Protein AF-A0A7J3MJE9-F1 (afdb_monomer)

Structure (mmCIF, N/CA/C/O backbone):
data_AF-A0A7J3MJE9-F1
#
_entry.id   AF-A0A7J3MJE9-F1
#
loop_
_atom_site.group_PDB
_atom_site.id
_atom_site.type_symbol
_atom_site.label_atom_id
_atom_site.label_alt_id
_atom_site.label_comp_id
_atom_site.label_asym_id
_atom_site.label_entity_id
_atom_site.label_seq_id
_atom_site.pdbx_PDB_ins_code
_atom_site.Cartn_x
_atom_site.Cartn_y
_atom_site.Cartn_z
_atom_site.occupancy
_atom_site.B_iso_or_equiv
_atom_site.auth_seq_id
_atom_site.auth_comp_id
_atom_site.auth_asym_id
_atom_site.auth_atom_id
_atom_site.pdbx_PDB_model_num
ATOM 1 N N . MET A 1 1 ? 13.247 22.044 -17.127 1.00 32.22 1 MET A N 1
ATOM 2 C CA . MET A 1 1 ? 13.171 21.420 -18.466 1.00 32.22 1 MET A CA 1
ATOM 3 C C . MET A 1 1 ? 12.259 20.207 -18.372 1.00 32.22 1 MET A C 1
ATOM 5 O O . MET A 1 1 ? 12.595 19.279 -17.652 1.00 32.22 1 MET A O 1
ATOM 9 N N . ARG A 1 2 ? 11.076 20.245 -18.999 1.00 35.28 2 ARG A N 1
ATOM 10 C CA . ARG A 1 2 ? 10.160 19.095 -19.082 1.00 35.28 2 ARG A CA 1
ATOM 11 C C . ARG A 1 2 ? 10.574 18.262 -20.294 1.00 35.28 2 ARG A C 1
ATOM 13 O O . ARG A 1 2 ? 10.348 18.690 -21.420 1.00 35.28 2 ARG A O 1
ATOM 20 N N . GLY A 1 3 ? 11.245 17.138 -20.059 1.00 31.36 3 GLY A N 1
ATOM 21 C CA . GLY A 1 3 ? 11.578 16.182 -21.111 1.00 31.36 3 GLY A CA 1
ATOM 22 C C . GLY A 1 3 ? 10.316 15.465 -21.576 1.00 31.36 3 GLY A C 1
ATOM 23 O O . GLY A 1 3 ? 9.707 14.727 -20.813 1.00 31.36 3 GLY A O 1
ATOM 24 N N . SER A 1 4 ? 9.922 15.697 -22.825 1.00 39.75 4 SER A N 1
ATOM 25 C CA . SER A 1 4 ? 8.842 15.012 -23.540 1.00 39.75 4 SER A CA 1
ATOM 26 C C . SER A 1 4 ? 9.303 13.659 -24.107 1.00 39.75 4 SER A C 1
ATOM 28 O O . SER A 1 4 ? 9.098 13.369 -25.286 1.00 39.75 4 SER A O 1
ATOM 30 N N . GLY A 1 5 ? 9.991 12.852 -23.297 1.00 47.28 5 GLY A N 1
ATOM 31 C CA . GLY A 1 5 ? 10.332 11.473 -23.642 1.00 47.28 5 GLY A CA 1
ATOM 32 C C . GLY A 1 5 ? 9.165 10.565 -23.276 1.00 47.28 5 GLY A C 1
ATOM 33 O O . GLY A 1 5 ? 8.618 10.695 -22.185 1.00 47.28 5 GLY A O 1
ATOM 34 N N . LYS A 1 6 ? 8.747 9.668 -24.175 1.00 61.00 6 LYS A N 1
ATOM 35 C CA . LYS A 1 6 ? 7.767 8.628 -23.831 1.00 61.00 6 LYS A CA 1
ATOM 36 C C . LYS A 1 6 ? 8.300 7.879 -22.610 1.00 61.00 6 LYS A C 1
ATOM 38 O O . LYS A 1 6 ? 9.364 7.277 -22.709 1.00 61.00 6 LYS A O 1
ATOM 43 N N . ASN A 1 7 ? 7.568 7.872 -21.497 1.00 84.19 7 ASN A N 1
ATOM 44 C CA . ASN A 1 7 ? 7.955 7.102 -20.312 1.00 84.19 7 ASN A CA 1
ATOM 45 C C . ASN A 1 7 ? 7.741 5.585 -20.505 1.00 84.19 7 ASN A C 1
ATOM 47 O O . ASN A 1 7 ? 7.472 4.862 -19.552 1.00 84.19 7 ASN A O 1
ATOM 51 N N . ILE A 1 8 ? 7.804 5.103 -21.745 1.00 91.69 8 ILE A N 1
ATOM 52 C CA . ILE A 1 8 ? 7.540 3.722 -22.125 1.00 91.69 8 ILE A CA 1
ATOM 53 C C . ILE A 1 8 ? 8.889 3.037 -22.304 1.00 91.69 8 ILE A C 1
ATOM 55 O O . ILE A 1 8 ? 9.716 3.502 -23.087 1.00 91.69 8 ILE A O 1
ATOM 59 N N . LEU A 1 9 ? 9.096 1.937 -21.587 1.00 92.81 9 LEU A N 1
ATOM 60 C CA . LEU A 1 9 ? 10.282 1.096 -21.682 1.00 92.81 9 LEU A CA 1
ATOM 61 C C . LEU A 1 9 ? 9.893 -0.341 -21.993 1.00 92.81 9 LEU A C 1
ATOM 63 O O . LEU A 1 9 ? 8.849 -0.828 -21.560 1.00 92.81 9 LEU A O 1
ATOM 67 N N . THR A 1 10 ? 10.798 -1.044 -22.661 1.00 93.69 10 THR A N 1
ATOM 68 C CA . THR A 1 10 ? 10.723 -2.495 -22.785 1.00 93.69 10 THR A CA 1
ATOM 69 C C . THR A 1 10 ? 11.429 -3.135 -21.595 1.00 93.69 10 THR A C 1
ATOM 71 O O . THR A 1 10 ? 12.617 -2.911 -21.368 1.00 93.69 10 THR A O 1
ATOM 74 N N . ALA A 1 11 ? 10.706 -3.951 -20.835 1.00 95.62 11 ALA A N 1
ATOM 75 C CA . ALA A 1 11 ? 11.254 -4.759 -19.755 1.00 95.62 11 ALA A CA 1
ATOM 76 C C . ALA A 1 11 ? 11.360 -6.226 -20.182 1.00 95.62 11 ALA A C 1
ATOM 78 O O . ALA A 1 11 ? 10.476 -6.749 -20.864 1.00 95.62 11 ALA A O 1
ATOM 79 N N . ILE A 1 12 ? 12.407 -6.915 -19.729 1.00 96.81 12 ILE A N 1
ATOM 80 C CA . ILE A 1 12 ? 12.512 -8.371 -19.879 1.00 96.81 12 ILE A CA 1
ATOM 81 C C . ILE A 1 12 ? 11.804 -9.018 -18.691 1.00 96.81 12 ILE A C 1
ATOM 83 O O . ILE A 1 12 ? 12.093 -8.708 -17.533 1.00 96.81 12 ILE A O 1
ATOM 87 N N . VAL A 1 13 ? 10.877 -9.930 -18.973 1.00 96.94 13 VAL A N 1
ATOM 88 C CA . VAL A 1 13 ? 10.195 -10.716 -17.948 1.00 96.94 13 VAL A CA 1
ATOM 89 C C . VAL A 1 13 ? 11.071 -11.905 -17.563 1.00 96.94 13 VAL A C 1
ATOM 91 O O . VAL A 1 13 ? 11.366 -12.774 -18.379 1.00 96.94 13 VAL A O 1
ATOM 94 N N . GLU A 1 14 ? 11.443 -11.994 -16.295 1.00 96.44 14 GLU A N 1
ATOM 95 C CA . GLU A 1 14 ? 12.194 -13.106 -15.718 1.00 96.44 14 GLU A CA 1
ATOM 96 C C . GLU A 1 14 ? 11.329 -13.933 -14.749 1.00 96.44 14 GLU A C 1
ATOM 98 O O . GLU A 1 14 ? 10.283 -13.492 -14.251 1.00 96.44 14 GLU A O 1
ATOM 103 N N . ARG A 1 15 ? 11.766 -15.169 -14.467 1.00 95.25 15 ARG A N 1
ATOM 104 C CA . ARG A 1 15 ? 11.106 -16.042 -13.485 1.00 95.25 15 ARG A CA 1
ATOM 105 C C . ARG A 1 15 ? 11.236 -15.449 -12.081 1.00 95.25 15 ARG A C 1
ATOM 107 O O . ARG A 1 15 ? 12.318 -15.059 -11.661 1.00 95.25 15 ARG A O 1
ATOM 114 N N . GLY A 1 16 ? 10.127 -15.420 -11.345 1.00 91.44 16 GLY A N 1
ATOM 115 C CA . GLY A 1 16 ? 10.143 -15.134 -9.915 1.00 91.44 16 GLY A CA 1
ATOM 116 C C . GLY A 1 16 ? 10.513 -16.366 -9.086 1.00 91.44 16 GLY A C 1
ATOM 117 O O . GLY A 1 16 ? 10.583 -17.485 -9.589 1.00 91.44 16 GLY A O 1
ATOM 118 N N . HIS A 1 17 ? 10.690 -16.154 -7.783 1.00 90.06 17 HIS A N 1
ATOM 119 C CA . HIS A 1 17 ? 10.972 -17.220 -6.815 1.00 90.06 17 HIS A CA 1
ATOM 120 C C . HIS A 1 17 ? 9.779 -18.172 -6.576 1.00 90.06 17 HIS A C 1
ATOM 122 O O . HIS A 1 17 ? 9.964 -19.257 -6.032 1.00 90.06 17 HIS A O 1
ATOM 128 N N . LYS A 1 18 ? 8.561 -17.777 -6.979 1.00 90.75 18 LYS A N 1
ATOM 129 C CA . LYS A 1 18 ? 7.348 -18.612 -6.967 1.00 90.75 18 LYS A CA 1
ATOM 130 C C . LYS A 1 18 ? 6.537 -18.431 -8.259 1.00 90.75 18 LYS A C 1
ATOM 132 O O . LYS A 1 18 ? 6.689 -17.388 -8.903 1.00 90.75 18 LYS A O 1
ATOM 137 N N . PRO A 1 19 ? 5.662 -19.391 -8.625 1.00 88.75 19 PRO A N 1
ATOM 138 C CA . PRO A 1 19 ? 4.876 -19.343 -9.862 1.00 88.75 19 PRO A CA 1
ATOM 139 C C . PRO A 1 19 ? 3.996 -18.099 -10.011 1.00 88.75 19 PRO A C 1
ATOM 141 O O . PRO A 1 19 ? 3.811 -17.612 -11.126 1.00 88.75 19 PRO A O 1
ATOM 144 N N . GLU A 1 20 ? 3.488 -17.552 -8.908 1.00 91.62 20 GLU A N 1
ATOM 145 C CA . GLU A 1 20 ? 2.644 -16.358 -8.888 1.00 91.62 20 GLU A CA 1
ATOM 146 C C . GLU A 1 20 ? 3.414 -15.047 -9.126 1.00 91.62 20 GLU A C 1
ATOM 148 O O . GLU A 1 20 ? 2.788 -14.017 -9.387 1.00 91.62 20 GLU A O 1
ATOM 153 N N . TYR A 1 21 ? 4.752 -15.080 -9.103 1.00 93.69 21 TYR A N 1
ATOM 154 C CA . TYR A 1 21 ? 5.613 -13.906 -9.243 1.00 93.69 21 TYR A CA 1
ATOM 155 C C . TYR A 1 21 ? 6.491 -13.950 -10.499 1.00 93.69 21 TYR A C 1
ATOM 157 O O . TYR A 1 21 ? 6.880 -15.002 -11.014 1.00 93.69 21 TYR A O 1
ATOM 165 N N . ARG A 1 22 ? 6.845 -12.762 -10.982 1.00 95.69 22 ARG A N 1
ATOM 166 C CA . ARG A 1 22 ? 7.830 -12.505 -12.040 1.00 95.69 22 ARG A CA 1
ATOM 167 C C . ARG A 1 22 ? 8.779 -11.414 -11.576 1.00 95.69 22 ARG A C 1
ATOM 169 O O . ARG A 1 22 ? 8.515 -10.739 -10.580 1.00 95.69 22 ARG A O 1
ATOM 176 N N . GLN A 1 23 ? 9.864 -11.228 -12.307 1.00 96.25 23 GLN A N 1
ATOM 177 C CA . GLN A 1 23 ? 10.712 -10.052 -12.169 1.00 96.25 23 GLN A CA 1
ATOM 178 C C . GLN A 1 23 ? 10.715 -9.292 -13.489 1.00 96.25 23 GLN A C 1
ATOM 180 O O . GLN A 1 23 ? 10.916 -9.892 -14.538 1.00 96.25 23 GLN A O 1
ATOM 185 N N . LEU A 1 24 ? 10.473 -7.986 -13.443 1.00 96.62 24 LEU A N 1
ATOM 186 C CA . LEU A 1 24 ? 10.751 -7.114 -14.578 1.00 96.62 24 LEU A CA 1
ATOM 187 C C . LEU A 1 24 ? 12.167 -6.592 -14.443 1.00 96.62 24 LEU A C 1
ATOM 189 O O . LEU A 1 24 ? 12.479 -5.916 -13.459 1.00 96.62 24 LEU A O 1
ATOM 193 N N . TYR A 1 25 ? 13.003 -6.934 -15.414 1.00 96.69 25 TYR A N 1
ATOM 194 C CA . TYR A 1 25 ? 14.340 -6.393 -15.554 1.00 96.69 25 TYR A CA 1
ATOM 195 C C . TYR A 1 25 ? 14.324 -5.189 -16.494 1.00 96.69 25 TYR A C 1
ATOM 197 O O . TYR A 1 25 ? 13.825 -5.274 -17.618 1.00 96.69 25 TYR A O 1
ATOM 205 N N . PHE A 1 26 ? 14.925 -4.096 -16.033 1.00 95.19 26 PHE A N 1
ATOM 206 C CA . PHE A 1 26 ? 15.156 -2.885 -16.811 1.00 95.19 26 PHE A CA 1
ATOM 207 C C . PHE A 1 26 ? 16.654 -2.649 -16.982 1.00 95.19 26 PHE A C 1
ATOM 209 O O . PHE A 1 26 ? 17.438 -2.867 -16.050 1.00 95.19 26 PHE A O 1
ATOM 216 N N . LYS A 1 27 ? 17.064 -2.131 -18.143 1.00 92.94 27 LYS A N 1
ATOM 217 C CA . LYS A 1 27 ? 18.430 -1.625 -18.302 1.00 92.94 27 LYS A CA 1
ATOM 218 C C . LYS A 1 27 ? 18.602 -0.371 -17.448 1.00 92.94 27 LYS A C 1
ATOM 220 O O . LYS A 1 27 ? 17.762 0.527 -17.477 1.00 92.94 27 LYS A O 1
ATOM 225 N N . ALA A 1 28 ? 19.716 -0.293 -16.721 1.00 91.94 28 ALA A N 1
ATOM 226 C CA . ALA A 1 28 ? 19.986 0.795 -15.780 1.00 91.94 28 ALA A CA 1
ATOM 227 C C . ALA A 1 28 ? 19.927 2.186 -16.436 1.00 91.94 28 ALA A C 1
ATOM 229 O O . ALA A 1 28 ? 19.327 3.103 -15.886 1.00 9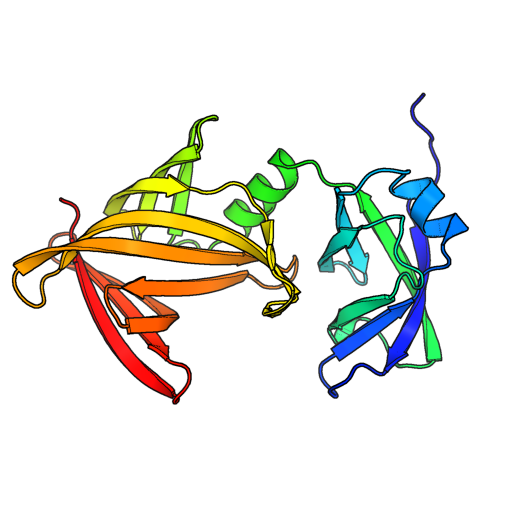1.94 28 ALA A O 1
ATOM 230 N N . SER A 1 29 ? 20.496 2.334 -17.637 1.00 90.62 29 SER A N 1
ATOM 231 C CA . SER A 1 29 ? 20.490 3.601 -18.379 1.00 90.62 29 SER A CA 1
ATOM 232 C C . SER A 1 29 ? 19.080 4.074 -18.738 1.00 90.62 29 SER A C 1
ATOM 234 O O . SER A 1 29 ? 18.791 5.264 -18.653 1.00 90.62 29 SER A O 1
ATOM 236 N N . GLU A 1 30 ? 18.200 3.146 -19.113 1.00 91.94 30 GLU A N 1
ATOM 237 C CA . GLU A 1 30 ? 16.832 3.446 -19.537 1.00 91.94 30 GLU A CA 1
ATOM 238 C C . GLU A 1 30 ? 15.977 3.869 -18.340 1.00 91.94 30 GLU A C 1
ATOM 240 O O . GLU A 1 30 ? 15.420 4.965 -18.340 1.00 91.94 30 GLU A O 1
ATOM 245 N N . ILE A 1 31 ? 15.941 3.067 -17.270 1.00 93.50 31 ILE A N 1
ATOM 246 C CA . ILE A 1 31 ? 15.141 3.399 -16.081 1.00 93.50 31 ILE A CA 1
ATOM 247 C C . ILE A 1 31 ? 15.627 4.682 -15.391 1.00 93.50 31 ILE A C 1
ATOM 249 O O . ILE A 1 31 ? 14.810 5.499 -14.962 1.00 93.50 31 ILE A O 1
ATOM 253 N N . ARG A 1 32 ? 16.946 4.912 -15.346 1.00 92.81 32 ARG A N 1
ATOM 254 C CA . ARG A 1 32 ? 17.545 6.120 -14.764 1.00 92.81 32 ARG A CA 1
ATOM 255 C C . ARG A 1 32 ? 17.205 7.377 -15.561 1.00 92.81 32 ARG A C 1
ATOM 257 O O . ARG A 1 32 ? 16.991 8.421 -14.957 1.00 92.81 32 ARG A O 1
ATOM 264 N N . SER A 1 33 ? 17.085 7.281 -16.888 1.00 91.38 33 SER A N 1
ATOM 265 C CA . SER A 1 33 ? 16.656 8.416 -17.721 1.00 91.38 33 SER A CA 1
ATOM 266 C C . SER A 1 33 ? 15.232 8.901 -17.413 1.00 91.38 33 SER A C 1
ATOM 268 O O . SER A 1 33 ? 14.932 10.069 -17.650 1.00 91.38 33 SER A O 1
ATOM 270 N N . ILE A 1 34 ? 14.383 8.035 -16.841 1.00 93.25 34 ILE A N 1
ATOM 271 C CA . ILE A 1 34 ? 12.998 8.357 -16.467 1.00 93.25 34 ILE A CA 1
ATOM 272 C C . ILE A 1 34 ? 12.888 8.738 -14.985 1.00 93.25 34 ILE A C 1
ATOM 274 O O . ILE A 1 34 ? 12.277 9.749 -14.644 1.00 93.25 34 ILE A O 1
ATOM 278 N N . LEU A 1 35 ? 13.460 7.933 -14.084 1.00 94.75 35 LEU A N 1
ATOM 279 C CA . LEU A 1 35 ? 13.285 8.106 -12.634 1.00 94.75 35 LEU A CA 1
ATOM 280 C C . LEU A 1 35 ? 14.324 9.051 -12.008 1.00 94.75 35 LEU A C 1
ATOM 282 O O . LEU A 1 35 ? 14.088 9.616 -10.935 1.00 94.75 35 LEU A O 1
ATOM 286 N N . GLY A 1 36 ? 15.437 9.284 -12.7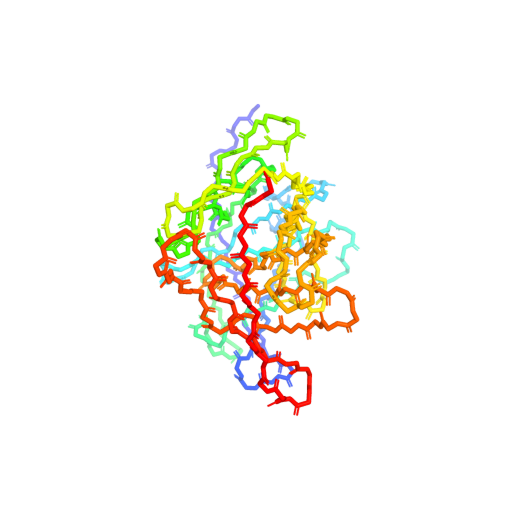05 1.00 93.12 36 GLY A N 1
ATOM 287 C CA . GLY A 1 36 ? 16.533 10.146 -12.285 1.00 93.12 36 GLY A CA 1
ATOM 288 C C . GLY A 1 36 ? 17.502 9.481 -11.304 1.00 93.12 36 GLY A C 1
ATOM 289 O O . GLY A 1 36 ? 17.600 8.256 -11.202 1.00 93.12 36 GLY A O 1
ATOM 290 N N . ASP A 1 37 ? 18.226 10.332 -10.578 1.00 93.06 37 ASP A N 1
ATOM 291 C CA . ASP A 1 37 ? 19.357 9.954 -9.718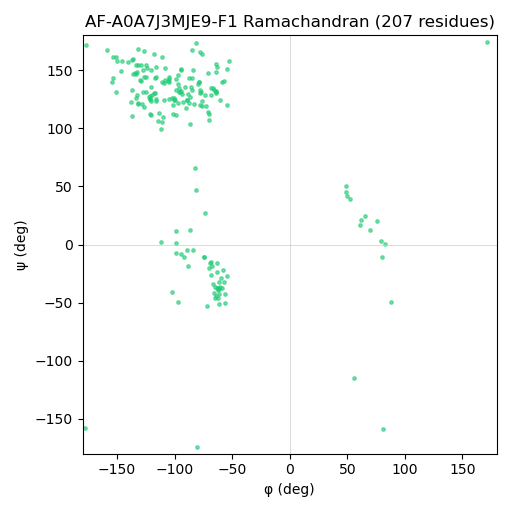 1.00 93.06 37 ASP A CA 1
ATOM 292 C C . ASP A 1 37 ? 19.006 9.831 -8.230 1.00 93.06 37 ASP A C 1
ATOM 294 O O . ASP A 1 37 ? 19.885 9.589 -7.411 1.00 93.06 37 ASP A O 1
ATOM 298 N N . GLY A 1 38 ? 17.742 10.040 -7.860 1.00 94.69 38 GLY A N 1
ATOM 299 C CA . GLY A 1 38 ? 17.283 9.975 -6.472 1.00 94.69 38 GLY A CA 1
ATOM 300 C C . GLY A 1 38 ? 16.438 8.737 -6.201 1.00 94.69 38 GLY A C 1
ATOM 301 O O . GLY A 1 38 ? 15.746 8.247 -7.096 1.00 94.69 38 GLY A O 1
ATOM 302 N N . GLU A 1 39 ? 16.445 8.262 -4.953 1.00 95.75 39 GLU A N 1
ATOM 303 C CA . GLU A 1 39 ? 15.436 7.298 -4.508 1.00 95.75 39 GLU A CA 1
ATOM 304 C C . GLU A 1 39 ? 14.030 7.895 -4.657 1.00 95.75 39 GLU A C 1
ATOM 306 O O . GLU A 1 39 ? 13.804 9.078 -4.392 1.00 95.75 39 GLU A O 1
ATOM 311 N N . CYS A 1 40 ? 13.077 7.077 -5.095 1.00 96.31 40 CYS A N 1
ATOM 312 C CA . CYS A 1 40 ? 11.676 7.479 -5.201 1.00 96.31 40 CYS A CA 1
ATOM 313 C C . CYS A 1 40 ? 10.746 6.266 -5.223 1.00 96.31 40 CYS A C 1
ATOM 315 O O . CYS A 1 40 ? 11.181 5.128 -5.422 1.00 96.31 40 CYS A O 1
ATOM 317 N N . PHE A 1 41 ? 9.452 6.515 -5.053 1.00 97.81 41 PHE A N 1
ATOM 318 C CA . PHE A 1 41 ? 8.425 5.577 -5.482 1.00 97.81 41 PHE A CA 1
ATOM 319 C C . PHE A 1 41 ? 8.112 5.791 -6.963 1.00 97.81 41 PHE A C 1
ATOM 321 O O . PHE A 1 41 ? 8.235 6.898 -7.491 1.00 97.81 41 PHE A O 1
ATOM 328 N N . PHE A 1 42 ? 7.720 4.724 -7.646 1.00 97.44 42 PHE A N 1
ATOM 329 C CA . PHE A 1 42 ? 7.302 4.794 -9.037 1.00 97.44 42 PHE A CA 1
ATOM 330 C C . PHE A 1 42 ? 6.264 3.725 -9.370 1.00 97.44 42 PHE A C 1
ATOM 332 O O . PHE A 1 42 ? 6.164 2.690 -8.704 1.00 97.44 42 PHE A O 1
ATOM 339 N N . GLU A 1 43 ? 5.510 3.995 -10.425 1.00 96.81 43 GLU A N 1
ATOM 340 C CA . GLU A 1 43 ? 4.528 3.107 -11.024 1.00 96.81 43 GLU A CA 1
ATOM 341 C C . GLU A 1 43 ? 5.113 2.402 -12.235 1.00 96.81 43 GLU A C 1
ATOM 343 O O . GLU A 1 43 ? 5.849 2.992 -13.023 1.00 96.81 43 GLU A O 1
ATOM 348 N N . ILE A 1 44 ? 4.730 1.140 -12.385 1.00 97.44 44 ILE A N 1
ATOM 349 C CA . ILE A 1 44 ? 4.879 0.344 -13.592 1.00 97.44 44 ILE A CA 1
ATOM 350 C C . ILE A 1 44 ? 3.464 0.053 -14.083 1.00 97.44 44 ILE A C 1
ATOM 352 O O . ILE A 1 44 ? 2.751 -0.759 -13.487 1.00 97.44 44 ILE A O 1
ATOM 356 N N . MET A 1 45 ? 3.052 0.722 -15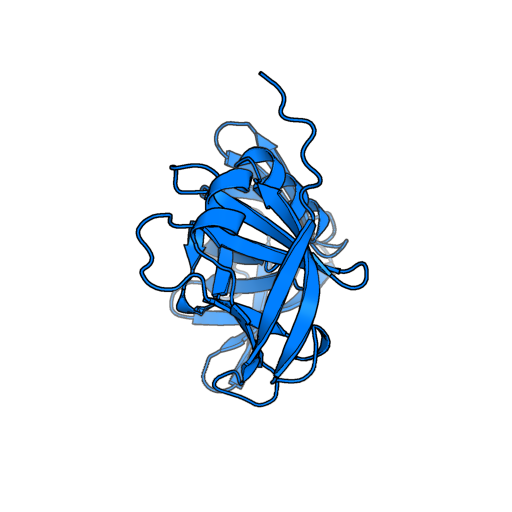.150 1.00 96.56 45 MET A N 1
ATOM 357 C CA . MET A 1 45 ? 1.771 0.509 -15.806 1.00 96.56 45 MET A CA 1
ATOM 358 C C . MET A 1 45 ? 1.940 -0.499 -16.938 1.00 96.56 45 MET A C 1
ATOM 360 O O . MET A 1 45 ? 2.751 -0.328 -17.847 1.00 96.56 45 MET A O 1
ATOM 364 N N . VAL A 1 46 ? 1.170 -1.580 -16.870 1.00 95.00 46 VAL A N 1
ATOM 365 C CA . VAL A 1 46 ? 1.216 -2.673 -17.839 1.00 95.00 46 VAL A CA 1
ATOM 366 C C . VAL A 1 46 ? -0.158 -3.327 -17.933 1.00 95.00 46 VAL A C 1
ATOM 368 O O . VAL A 1 46 ? -0.781 -3.639 -16.919 1.00 95.00 46 VAL A O 1
ATOM 371 N N . LYS A 1 47 ? -0.659 -3.523 -19.160 1.00 90.56 47 LYS A N 1
ATOM 372 C CA . LYS A 1 47 ? -1.996 -4.097 -19.428 1.00 90.56 47 LYS A CA 1
ATOM 373 C C . LYS A 1 47 ? -3.132 -3.386 -18.662 1.00 90.56 47 LYS A C 1
ATOM 375 O O . LYS A 1 47 ? -4.033 -4.038 -18.142 1.00 90.56 47 LYS A O 1
ATOM 380 N N . GLY A 1 48 ? -3.059 -2.055 -18.553 1.00 89.88 48 GLY A N 1
ATOM 381 C CA . GLY A 1 48 ? -4.058 -1.236 -17.850 1.00 89.88 48 GLY A CA 1
ATOM 382 C C . GLY A 1 48 ? -4.077 -1.406 -16.325 1.00 89.88 48 GLY A C 1
ATOM 383 O O . GLY A 1 48 ? -5.023 -0.970 -15.679 1.00 89.88 48 GLY A O 1
ATOM 384 N N . LYS A 1 49 ? -3.063 -2.058 -15.744 1.00 93.94 49 LYS A N 1
ATOM 385 C CA . LYS A 1 49 ? -2.904 -2.233 -14.299 1.00 93.94 49 LYS A CA 1
ATOM 386 C C . LYS A 1 49 ? -1.589 -1.628 -13.838 1.00 93.94 49 LYS A C 1
ATOM 388 O O . LYS A 1 49 ? -0.597 -1.656 -14.565 1.00 93.94 49 LYS A O 1
ATOM 393 N N . THR A 1 50 ? -1.579 -1.162 -12.598 1.00 95.69 50 THR A N 1
ATOM 394 C CA . THR A 1 50 ? -0.430 -0.476 -12.013 1.00 95.69 50 THR A CA 1
ATOM 395 C C . THR A 1 50 ? 0.247 -1.337 -10.959 1.00 95.69 50 THR A C 1
ATOM 397 O O . THR A 1 50 ? -0.405 -1.981 -10.139 1.00 95.69 50 THR A O 1
ATOM 400 N N . VAL A 1 51 ? 1.576 -1.333 -10.950 1.00 97.12 51 VAL A N 1
ATOM 401 C CA . VAL A 1 51 ? 2.393 -1.884 -9.869 1.00 97.12 51 VAL A CA 1
ATOM 402 C C . VAL A 1 51 ? 3.254 -0.772 -9.288 1.00 97.12 51 VAL A C 1
ATOM 404 O O . VAL A 1 51 ? 3.978 -0.118 -10.025 1.00 97.12 51 VAL A O 1
ATOM 407 N N . VAL A 1 52 ? 3.229 -0.591 -7.970 1.00 97.75 52 VAL A N 1
ATOM 408 C CA . VAL A 1 52 ? 4.063 0.407 -7.282 1.00 97.75 52 VAL A CA 1
ATOM 409 C C . VAL A 1 52 ? 5.333 -0.241 -6.732 1.00 97.75 52 VAL A C 1
ATOM 411 O O . VAL A 1 52 ? 5.304 -1.351 -6.179 1.00 97.75 52 VAL A O 1
ATOM 414 N N . LYS A 1 53 ? 6.466 0.452 -6.887 1.00 97.25 53 LYS A N 1
ATOM 415 C CA . LYS A 1 53 ? 7.794 0.019 -6.439 1.00 97.25 53 LYS A CA 1
ATOM 416 C C . LYS A 1 53 ? 8.617 1.165 -5.868 1.00 97.25 53 LYS A C 1
ATOM 418 O O . LYS A 1 53 ? 8.405 2.323 -6.209 1.00 97.25 53 LYS A O 1
ATOM 423 N N . LYS A 1 54 ? 9.597 0.819 -5.027 1.00 97.00 54 LYS A N 1
ATOM 424 C CA . LYS A 1 54 ? 10.686 1.724 -4.649 1.00 97.00 54 LYS A CA 1
ATOM 425 C C . LYS A 1 54 ? 11.841 1.583 -5.639 1.00 97.00 54 LYS A C 1
ATOM 427 O O . LYS A 1 54 ? 12.362 0.486 -5.846 1.00 97.00 54 LYS A O 1
ATOM 432 N N . TYR A 1 55 ? 12.244 2.693 -6.238 1.00 96.75 55 TYR A N 1
ATOM 433 C CA . TYR A 1 55 ? 13.456 2.820 -7.030 1.00 96.75 55 TYR A CA 1
ATOM 434 C C . TYR A 1 55 ? 14.619 3.251 -6.135 1.00 96.75 55 TYR A C 1
ATOM 436 O O . TYR A 1 55 ? 14.483 4.151 -5.306 1.00 96.75 55 TYR A O 1
ATOM 444 N N . ASN A 1 56 ? 15.765 2.602 -6.329 1.00 95.06 56 ASN A N 1
ATOM 445 C CA . ASN A 1 56 ? 17.045 3.027 -5.788 1.00 95.06 56 ASN A CA 1
ATOM 446 C C . ASN A 1 56 ? 18.064 2.979 -6.951 1.00 95.06 56 ASN A C 1
ATOM 448 O O . ASN A 1 56 ? 18.207 1.914 -7.567 1.00 95.06 56 ASN A O 1
ATOM 452 N N . PRO A 1 57 ? 18.723 4.106 -7.275 1.00 92.69 57 PRO A N 1
ATOM 453 C CA . PRO A 1 57 ? 19.653 4.227 -8.403 1.00 92.69 57 PRO A CA 1
ATOM 454 C C . PRO A 1 57 ? 20.967 3.457 -8.207 1.00 92.69 57 PRO A C 1
ATOM 456 O O . PRO A 1 57 ? 21.641 3.144 -9.182 1.00 92.69 57 PRO A O 1
ATOM 459 N N . GLU A 1 58 ? 21.331 3.127 -6.968 1.00 92.19 58 GLU A N 1
ATOM 460 C CA . GLU A 1 58 ? 22.542 2.378 -6.609 1.00 92.19 58 GLU A CA 1
ATOM 461 C C . GLU A 1 58 ? 22.351 0.857 -6.728 1.00 92.19 58 GLU A C 1
ATOM 463 O O . GLU A 1 58 ? 23.296 0.083 -6.550 1.00 92.19 58 GLU A O 1
ATOM 468 N N . ARG A 1 59 ? 21.132 0.386 -7.037 1.00 89.69 59 ARG A N 1
ATOM 469 C CA . ARG A 1 59 ? 20.888 -1.041 -7.271 1.00 89.69 59 ARG A CA 1
ATOM 470 C C . ARG A 1 59 ? 21.723 -1.533 -8.452 1.00 89.69 59 ARG A C 1
ATOM 472 O O . ARG A 1 59 ? 21.556 -1.086 -9.577 1.00 89.69 59 ARG A O 1
ATOM 479 N N . GLN A 1 60 ? 22.523 -2.572 -8.214 1.00 84.50 60 GLN A N 1
ATOM 480 C CA . GLN A 1 60 ? 23.309 -3.232 -9.267 1.00 84.50 60 GLN A CA 1
ATOM 481 C C . GLN A 1 60 ? 22.432 -3.848 -10.368 1.00 84.50 60 GLN A C 1
ATOM 483 O O . GLN A 1 60 ? 22.836 -3.923 -11.527 1.00 84.50 60 GLN A O 1
ATOM 488 N N . ARG A 1 61 ? 21.229 -4.317 -10.007 1.00 90.00 61 ARG A N 1
ATOM 489 C CA . ARG A 1 61 ? 20.246 -4.873 -10.943 1.00 90.00 61 ARG A CA 1
ATOM 490 C C . ARG A 1 61 ? 18.875 -4.259 -10.689 1.00 90.00 61 ARG A C 1
ATOM 492 O O . ARG A 1 61 ? 18.302 -4.416 -9.609 1.00 90.00 61 ARG A O 1
ATOM 499 N N . HIS A 1 62 ? 18.319 -3.617 -11.712 1.00 93.94 62 HIS A N 1
ATOM 500 C CA . HIS A 1 62 ? 16.972 -3.045 -11.689 1.00 93.94 62 HIS A CA 1
ATOM 501 C C . HIS A 1 62 ? 15.925 -4.119 -11.990 1.00 93.94 62 HIS A C 1
ATOM 503 O O . HIS A 1 62 ? 15.264 -4.106 -13.025 1.00 93.94 62 HIS A O 1
ATOM 509 N N . GLN A 1 63 ? 15.826 -5.083 -11.073 1.00 94.75 63 GLN A N 1
ATOM 510 C CA . GLN A 1 63 ? 14.836 -6.152 -11.098 1.00 94.75 63 GLN A CA 1
ATOM 511 C C . GLN A 1 63 ? 13.753 -5.888 -10.060 1.00 94.75 63 GLN A C 1
ATOM 513 O O . GLN A 1 63 ? 14.039 -5.731 -8.869 1.00 94.75 63 GLN A O 1
ATOM 518 N N . TYR A 1 64 ? 12.501 -5.873 -10.509 1.00 95.38 64 TYR A N 1
ATOM 519 C CA . TYR A 1 64 ? 11.355 -5.588 -9.655 1.00 95.38 64 TYR A CA 1
ATOM 520 C C . TYR A 1 64 ? 10.375 -6.747 -9.669 1.00 95.38 64 TYR A C 1
ATOM 522 O O . TYR A 1 64 ? 9.901 -7.165 -10.722 1.00 95.38 64 TYR A O 1
ATOM 530 N N . MET A 1 65 ? 10.055 -7.262 -8.482 1.00 95.06 65 MET A N 1
ATOM 531 C CA . MET A 1 65 ? 9.116 -8.367 -8.343 1.00 95.06 65 MET A CA 1
ATOM 532 C C . MET A 1 65 ? 7.681 -7.903 -8.601 1.00 95.06 65 MET A C 1
ATOM 534 O O . MET A 1 65 ? 7.150 -7.082 -7.847 1.00 95.06 65 MET A O 1
ATOM 538 N N . VAL A 1 66 ? 7.042 -8.479 -9.612 1.00 95.56 66 VAL A N 1
ATOM 539 C CA . VAL A 1 66 ? 5.678 -8.166 -10.055 1.00 95.56 66 VAL A CA 1
ATOM 540 C C . VAL A 1 66 ? 4.814 -9.436 -10.114 1.00 95.56 66 VAL A C 1
ATOM 542 O O . VAL A 1 66 ? 5.350 -10.546 -10.047 1.00 95.56 66 VAL A O 1
ATOM 545 N N . PRO A 1 67 ? 3.482 -9.318 -10.230 1.00 95.12 67 PRO A N 1
ATOM 546 C CA . PRO A 1 67 ? 2.613 -10.475 -10.431 1.00 95.12 67 PRO A CA 1
ATOM 547 C C . PRO A 1 67 ? 2.845 -11.209 -11.758 1.00 95.12 67 PRO A C 1
ATOM 549 O O . PRO A 1 67 ? 3.242 -10.619 -12.760 1.00 95.12 67 PRO A O 1
ATOM 552 N N . SER A 1 68 ? 2.492 -12.493 -11.788 1.00 95.38 68 SER A N 1
ATOM 553 C CA . SER A 1 68 ? 2.573 -13.354 -12.978 1.00 95.38 68 SER A CA 1
ATOM 554 C C . SER A 1 68 ? 1.759 -12.891 -14.183 1.00 95.38 68 SER A C 1
ATOM 556 O O . SER A 1 68 ? 2.186 -13.120 -15.311 1.00 95.38 68 SER A O 1
ATOM 558 N N . TRP A 1 69 ? 0.649 -12.174 -13.982 1.00 94.94 69 TRP A N 1
ATOM 559 C CA . TRP A 1 69 ? -0.185 -11.677 -15.085 1.00 94.94 69 TRP A CA 1
ATOM 560 C C . TRP A 1 69 ? 0.534 -10.670 -16.000 1.00 94.94 69 TRP A C 1
ATOM 562 O O . TRP A 1 69 ? 0.077 -10.417 -17.122 1.00 94.94 69 TRP A O 1
ATOM 572 N N . VAL A 1 70 ? 1.664 -10.106 -15.554 1.00 94.25 70 VAL A N 1
ATOM 573 C CA . VAL A 1 70 ? 2.467 -9.155 -16.331 1.00 94.25 70 VAL A CA 1
ATOM 574 C C . VAL A 1 70 ? 2.986 -9.799 -17.618 1.00 94.25 70 VAL A C 1
ATOM 576 O O . VAL A 1 70 ? 2.837 -9.211 -18.689 1.00 94.25 70 VAL A O 1
ATOM 579 N N . GLY A 1 71 ? 3.467 -11.042 -17.571 1.00 93.56 71 GLY A N 1
ATOM 580 C CA . GLY A 1 71 ? 3.928 -11.752 -18.762 1.00 93.56 71 GLY A CA 1
ATOM 581 C C . GLY A 1 71 ? 4.626 -13.077 -18.470 1.00 93.56 71 GLY A C 1
ATOM 582 O O . GLY A 1 71 ? 4.886 -13.440 -17.319 1.00 93.56 71 GLY A O 1
ATOM 583 N N . GLU A 1 72 ? 4.950 -13.790 -19.546 1.00 94.31 72 GLU A N 1
ATOM 584 C CA . GLU A 1 72 ? 5.693 -15.045 -19.467 1.00 94.31 72 GLU A CA 1
ATOM 585 C C . GLU A 1 72 ? 7.208 -14.810 -19.428 1.00 94.31 72 GLU A C 1
ATOM 587 O O . GLU A 1 72 ? 7.699 -13.913 -20.117 1.00 94.31 72 GLU A O 1
ATOM 592 N N . PRO A 1 73 ? 7.972 -15.610 -18.661 1.00 95.69 73 PRO A N 1
ATOM 593 C CA . PRO A 1 73 ? 9.423 -15.484 -18.607 1.00 95.69 73 PRO A CA 1
ATOM 594 C C . PRO A 1 73 ? 10.085 -15.628 -19.984 1.00 95.69 73 PRO A C 1
ATOM 596 O O . PRO A 1 73 ? 9.704 -16.486 -20.779 1.00 95.69 73 PRO A O 1
ATOM 599 N N . GLY A 1 74 ? 11.112 -14.819 -20.241 1.00 94.38 74 GLY A N 1
ATOM 600 C CA . GLY A 1 74 ? 11.836 -14.758 -21.513 1.00 94.38 74 GLY A CA 1
ATOM 601 C C . GLY A 1 74 ? 11.168 -13.883 -22.576 1.00 94.38 74 GLY A C 1
ATOM 602 O O . GLY A 1 74 ? 11.691 -13.778 -23.681 1.00 94.38 74 GLY A O 1
ATOM 603 N N . ARG A 1 75 ? 10.021 -13.260 -22.272 1.00 95.75 75 ARG A N 1
ATOM 604 C CA . ARG A 1 75 ? 9.366 -12.289 -23.155 1.00 95.75 75 ARG A CA 1
ATOM 605 C C . ARG A 1 75 ? 9.771 -10.866 -22.799 1.00 95.75 75 ARG A C 1
ATOM 607 O O . ARG A 1 75 ? 10.034 -10.550 -21.640 1.00 95.75 75 ARG A O 1
ATOM 614 N N . GLU A 1 76 ? 9.753 -10.015 -23.809 1.00 96.06 76 GLU A N 1
ATOM 615 C CA . GLU A 1 76 ? 9.787 -8.569 -23.647 1.00 96.06 76 GLU A CA 1
ATOM 616 C C . GLU A 1 76 ? 8.362 -8.036 -23.485 1.00 96.06 76 GLU A C 1
ATOM 618 O O . GLU A 1 76 ? 7.418 -8.552 -24.091 1.00 96.06 76 GLU A O 1
ATOM 623 N N . VAL A 1 77 ? 8.197 -7.022 -22.641 1.00 96.12 77 VAL A N 1
ATOM 624 C CA . VAL A 1 77 ? 6.919 -6.348 -22.416 1.00 96.12 77 VAL A CA 1
ATOM 625 C C . VAL A 1 77 ? 7.132 -4.844 -22.365 1.00 96.12 77 VAL A C 1
ATOM 627 O O . 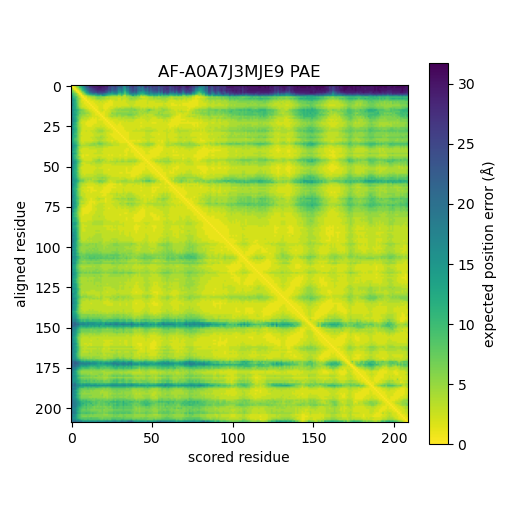VAL A 1 77 ? 8.035 -4.364 -21.683 1.00 96.12 77 VAL A O 1
ATOM 630 N N . GLU A 1 78 ? 6.295 -4.100 -23.080 1.00 95.38 78 GLU A N 1
ATOM 631 C CA . GLU A 1 78 ? 6.253 -2.646 -22.963 1.00 95.38 78 GLU A CA 1
ATOM 632 C C . GLU A 1 78 ? 5.508 -2.253 -21.688 1.00 95.38 78 GLU A C 1
ATOM 634 O O . GLU A 1 78 ? 4.412 -2.748 -21.401 1.00 95.38 78 GLU A O 1
ATOM 639 N N . VAL A 1 79 ? 6.114 -1.359 -20.918 1.00 96.19 79 VAL A N 1
ATOM 640 C CA . VAL A 1 79 ? 5.539 -0.804 -19.697 1.00 96.19 79 VAL A CA 1
ATOM 641 C C . VAL A 1 79 ? 5.716 0.701 -19.693 1.00 96.19 79 VAL A C 1
ATOM 643 O O . VAL A 1 79 ? 6.727 1.213 -20.169 1.00 96.19 79 VAL A O 1
ATOM 646 N N . GLU A 1 80 ? 4.758 1.411 -19.118 1.00 96.12 80 GLU A N 1
ATOM 647 C CA . GLU A 1 80 ? 4.900 2.836 -18.847 1.00 96.12 80 GLU A CA 1
ATOM 648 C C . GLU A 1 80 ? 5.352 3.031 -17.398 1.00 96.12 80 GLU A C 1
ATOM 650 O O . GLU A 1 80 ? 4.802 2.431 -16.474 1.00 96.12 80 GLU A O 1
ATOM 655 N N . LEU A 1 81 ? 6.383 3.846 -17.200 1.00 96.56 81 LEU A N 1
ATOM 656 C CA . LEU A 1 81 ? 6.911 4.186 -15.890 1.00 96.56 81 LEU A CA 1
ATOM 657 C C . LEU A 1 81 ? 6.493 5.597 -15.491 1.00 96.56 81 LEU A C 1
ATOM 659 O O . LEU A 1 81 ? 6.551 6.528 -16.286 1.00 96.56 81 LEU A O 1
ATOM 663 N N . LYS A 1 82 ? 6.141 5.795 -14.226 1.00 95.38 82 LYS A N 1
ATOM 664 C CA . LYS A 1 82 ? 5.860 7.135 -13.702 1.00 95.38 82 LYS A CA 1
ATOM 665 C C . LYS A 1 82 ? 6.480 7.287 -12.326 1.00 95.38 82 LYS A C 1
ATOM 667 O O . LYS A 1 82 ? 6.177 6.513 -11.426 1.00 95.38 82 LYS A O 1
ATOM 672 N N . ARG A 1 83 ? 7.345 8.286 -12.149 1.00 96.06 83 ARG A N 1
ATOM 673 C CA . ARG A 1 83 ? 7.823 8.676 -10.817 1.00 96.06 83 ARG A CA 1
ATOM 674 C C . ARG A 1 83 ? 6.656 9.258 -10.021 1.00 96.06 83 ARG A C 1
ATOM 676 O O . ARG A 1 83 ? 5.926 10.082 -10.560 1.00 96.06 83 ARG A O 1
ATOM 683 N N . LEU A 1 84 ? 6.524 8.847 -8.764 1.00 96.12 84 LEU A N 1
ATOM 684 C CA . LEU A 1 84 ? 5.501 9.348 -7.853 1.00 96.12 84 LEU A CA 1
ATOM 685 C C . LEU A 1 84 ? 6.103 10.293 -6.816 1.00 96.12 84 LEU A C 1
ATOM 687 O O . L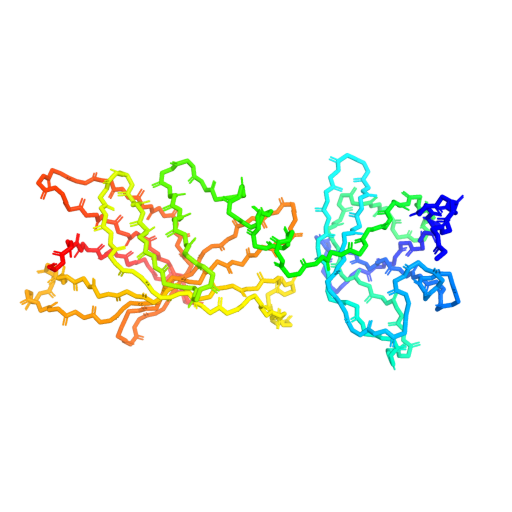EU A 1 84 ? 7.192 10.031 -6.292 1.00 96.12 84 LEU A O 1
ATOM 691 N N . SER A 1 85 ? 5.380 11.367 -6.503 1.00 94.44 85 SER A N 1
ATOM 692 C CA . SER A 1 85 ? 5.607 12.137 -5.280 1.00 94.44 85 SER A CA 1
ATOM 693 C C . SER A 1 85 ? 5.033 11.415 -4.054 1.00 94.44 85 SER A C 1
ATOM 695 O O . SER A 1 85 ? 4.211 10.504 -4.182 1.00 94.44 85 SER A O 1
ATOM 697 N N . ASP A 1 86 ? 5.454 11.821 -2.854 1.00 92.00 86 ASP A N 1
ATOM 698 C CA . ASP A 1 86 ? 4.904 11.270 -1.610 1.00 92.00 86 ASP A CA 1
ATOM 699 C C . ASP A 1 86 ? 3.391 11.535 -1.510 1.00 92.00 86 ASP A C 1
ATOM 701 O O . ASP A 1 86 ? 2.642 10.672 -1.057 1.00 92.00 86 ASP A O 1
ATOM 705 N N . GLU A 1 87 ? 2.925 12.694 -1.985 1.00 93.44 87 GLU A N 1
ATOM 706 C CA . GLU A 1 87 ? 1.504 13.046 -2.028 1.00 93.44 87 GLU A CA 1
ATOM 707 C C . GLU A 1 87 ? 0.716 12.129 -2.969 1.00 93.44 87 GLU A C 1
ATOM 709 O O . GLU A 1 87 ? -0.322 11.610 -2.564 1.00 93.44 87 GLU A O 1
ATOM 714 N N . GLU A 1 88 ? 1.223 11.867 -4.180 1.00 96.00 88 GLU A N 1
ATOM 715 C CA . GLU A 1 88 ? 0.579 10.942 -5.126 1.00 96.00 88 GLU A CA 1
ATOM 716 C C . GLU A 1 88 ? 0.520 9.514 -4.562 1.00 96.00 88 GLU A C 1
ATOM 718 O O . GLU A 1 88 ? -0.470 8.806 -4.740 1.00 96.00 88 GLU A O 1
ATOM 723 N N . VAL A 1 89 ? 1.563 9.080 -3.844 1.00 95.88 89 VAL A N 1
ATOM 724 C CA . VAL A 1 89 ? 1.574 7.777 -3.164 1.00 95.88 89 VAL A CA 1
ATOM 725 C C . VAL A 1 89 ? 0.486 7.704 -2.098 1.00 95.88 89 VAL A C 1
ATOM 727 O O . VAL A 1 89 ? -0.220 6.695 -2.026 1.00 95.88 89 VAL A O 1
ATOM 730 N N . VAL A 1 90 ? 0.351 8.744 -1.267 1.00 95.38 90 VAL A N 1
ATOM 731 C CA . VAL A 1 90 ? -0.708 8.810 -0.253 1.00 95.38 90 VAL A CA 1
ATOM 732 C C . VAL A 1 90 ? -2.072 8.794 -0.933 1.00 95.38 90 VAL A C 1
ATOM 734 O O . VAL A 1 90 ? -2.890 7.948 -0.594 1.00 95.38 90 VAL A O 1
ATOM 737 N N . GLU A 1 91 ? -2.308 9.659 -1.918 1.00 95.38 91 GLU A N 1
ATOM 738 C C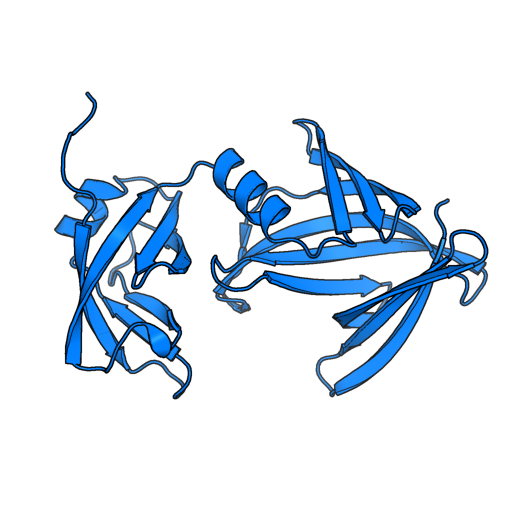A . GLU A 1 91 ? -3.582 9.750 -2.637 1.00 95.38 91 GLU A CA 1
ATOM 739 C C . GLU A 1 91 ? -3.987 8.407 -3.259 1.00 95.38 91 GLU A C 1
ATOM 741 O O . GLU A 1 91 ? -5.082 7.905 -2.996 1.00 95.38 91 GLU A O 1
ATOM 746 N N . ASN A 1 92 ? -3.081 7.766 -4.001 1.00 96.19 92 ASN A N 1
ATOM 747 C CA . ASN A 1 92 ? -3.329 6.458 -4.605 1.00 96.19 92 ASN A CA 1
ATOM 748 C C . ASN A 1 92 ? -3.608 5.383 -3.547 1.00 96.19 92 ASN A C 1
ATOM 750 O O . ASN A 1 92 ? -4.479 4.533 -3.737 1.00 96.19 92 ASN A O 1
ATOM 754 N N . MET A 1 93 ? -2.905 5.431 -2.412 1.00 95.94 93 MET A N 1
ATOM 755 C CA . MET A 1 93 ? -3.156 4.525 -1.298 1.00 95.94 93 MET A CA 1
ATOM 756 C C . MET A 1 93 ? -4.551 4.742 -0.702 1.00 95.94 93 MET A C 1
ATOM 758 O O . MET A 1 93 ? -5.249 3.756 -0.474 1.00 95.94 93 MET A O 1
ATOM 762 N N . LEU A 1 94 ? -4.987 5.987 -0.491 1.00 95.25 94 LEU A N 1
ATOM 763 C CA . LEU A 1 94 ? -6.317 6.293 0.047 1.00 95.25 94 LEU A CA 1
ATOM 764 C C . LEU A 1 94 ? -7.435 5.886 -0.916 1.00 95.25 94 LEU A C 1
ATOM 766 O O . LEU A 1 94 ? -8.411 5.277 -0.487 1.00 95.25 94 LEU A O 1
ATOM 770 N N . ASN A 1 95 ? -7.254 6.136 -2.213 1.00 95.62 95 ASN A N 1
ATOM 771 C CA . ASN A 1 95 ? -8.202 5.746 -3.260 1.00 95.62 95 ASN A CA 1
ATOM 772 C C . ASN A 1 95 ? -8.304 4.224 -3.445 1.00 95.62 95 ASN A C 1
ATOM 774 O O . ASN A 1 95 ? -9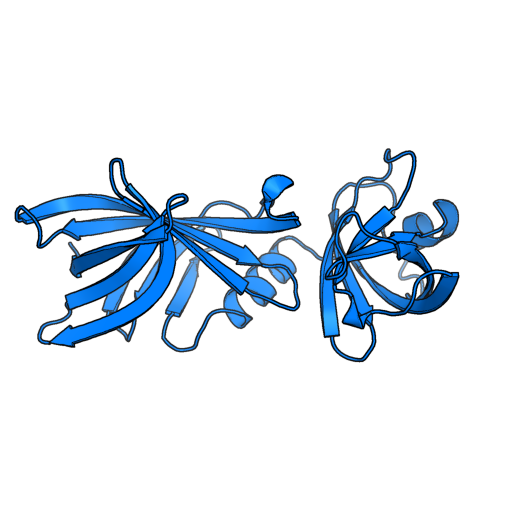.262 3.732 -4.034 1.00 95.62 95 ASN A O 1
ATOM 778 N N . SER A 1 96 ? -7.318 3.471 -2.955 1.00 95.50 96 SER A N 1
ATOM 779 C CA . SER A 1 96 ? -7.311 2.007 -2.998 1.00 95.50 96 SER A CA 1
ATOM 780 C C . SER A 1 96 ? -7.968 1.344 -1.783 1.00 95.50 96 SER A C 1
ATOM 782 O O . SER A 1 96 ? -8.039 0.113 -1.717 1.00 95.50 96 SER A O 1
ATOM 784 N N . LEU A 1 97 ? -8.382 2.134 -0.787 1.00 95.44 97 LEU A N 1
ATOM 785 C CA . LEU A 1 97 ? -9.040 1.606 0.400 1.00 95.44 97 LEU A CA 1
ATOM 786 C C . LEU A 1 97 ? -10.447 1.111 0.051 1.00 95.44 97 LEU A C 1
ATOM 788 O O . LEU A 1 97 ? -11.101 1.665 -0.829 1.00 95.44 97 LEU A O 1
ATOM 792 N N . PRO A 1 98 ? -10.927 0.061 0.732 1.00 93.62 98 PRO A N 1
ATOM 793 C CA . PRO A 1 98 ? -12.299 -0.393 0.555 1.00 93.62 98 PRO A CA 1
ATOM 794 C C . PRO A 1 98 ? -13.291 0.686 1.007 1.00 93.62 98 PRO A C 1
ATOM 796 O O . PRO A 1 98 ? -13.026 1.379 1.983 1.00 93.62 98 PRO A O 1
ATOM 799 N N . ASP A 1 99 ? -14.467 0.758 0.376 1.00 93.19 99 ASP A N 1
ATOM 800 C CA . ASP A 1 99 ? -15.470 1.825 0.580 1.00 93.19 99 ASP A CA 1
ATOM 801 C C . ASP A 1 99 ? -15.899 2.043 2.040 1.00 93.19 99 ASP A C 1
ATOM 803 O O . ASP A 1 99 ? -16.302 3.137 2.436 1.00 93.19 99 ASP A O 1
ATOM 807 N N . TYR A 1 100 ? -15.812 1.001 2.869 1.00 92.56 100 TYR A N 1
ATOM 808 C CA . TYR A 1 100 ? -16.116 1.097 4.293 1.00 92.56 100 TYR A CA 1
ATOM 809 C C . TYR A 1 100 ? -15.035 1.814 5.111 1.00 92.56 100 TYR A C 1
ATOM 811 O O . TYR A 1 100 ? -15.251 2.079 6.293 1.00 92.56 100 TYR A O 1
ATOM 819 N N . LEU A 1 101 ? -13.863 2.081 4.539 1.00 95.88 101 LEU A N 1
ATOM 820 C CA . LEU A 1 101 ? -12.728 2.703 5.201 1.00 95.88 101 LEU A CA 1
ATOM 821 C C . LEU A 1 101 ? -12.351 3.994 4.475 1.00 95.88 101 LEU A C 1
ATOM 823 O O . LEU A 1 101 ? -11.811 3.974 3.375 1.00 95.88 101 LEU A O 1
ATOM 827 N N . ARG A 1 102 ? -12.567 5.127 5.139 1.00 96.25 102 ARG A N 1
ATOM 828 C CA . ARG A 1 102 ? -12.185 6.447 4.629 1.00 96.25 102 ARG A CA 1
ATOM 829 C C . ARG A 1 102 ? -11.211 7.109 5.587 1.00 96.25 102 ARG A C 1
ATOM 831 O O . ARG A 1 102 ? -11.439 7.097 6.794 1.00 96.25 102 ARG A O 1
ATOM 838 N N . LEU A 1 103 ? -10.152 7.713 5.063 1.00 96.50 103 LEU A N 1
ATOM 839 C CA . LEU A 1 103 ? -9.150 8.411 5.861 1.00 96.50 103 LEU A CA 1
ATOM 840 C C . LEU A 1 103 ? -9.078 9.880 5.444 1.00 96.50 103 LEU A C 1
ATOM 842 O O . LEU A 1 103 ? -8.830 10.185 4.284 1.00 96.50 103 LEU A O 1
ATOM 846 N N . GLU A 1 104 ? -9.276 10.780 6.399 1.00 95.38 104 GLU A N 1
ATOM 847 C CA . GLU A 1 104 ? -9.165 12.225 6.207 1.00 95.38 104 GLU A CA 1
ATOM 848 C C . GLU A 1 104 ? -7.948 12.725 6.988 1.00 95.38 104 GLU A C 1
ATOM 850 O O . GLU A 1 104 ? -8.013 12.877 8.210 1.00 95.38 104 GLU A O 1
ATOM 855 N N . LEU A 1 105 ? -6.821 12.938 6.301 1.00 94.06 105 LEU A N 1
ATOM 856 C CA . LEU A 1 105 ? -5.565 13.390 6.910 1.00 94.06 105 LEU A CA 1
ATOM 857 C C . LEU A 1 105 ? -5.288 14.864 6.613 1.00 94.06 105 LEU A C 1
ATOM 859 O O . LEU A 1 105 ? -5.511 15.351 5.506 1.00 94.06 105 LEU A O 1
ATOM 863 N N . LYS A 1 106 ? -4.733 15.558 7.605 1.00 92.69 106 LYS A N 1
ATOM 864 C CA . LYS A 1 106 ? -4.095 16.867 7.449 1.00 92.69 106 LYS A CA 1
ATOM 865 C C . LYS A 1 106 ? -2.629 16.700 7.005 1.00 92.69 106 LYS A C 1
ATOM 867 O O . LYS A 1 106 ? -2.085 15.601 7.121 1.00 92.69 106 LYS A O 1
ATOM 872 N N . PRO A 1 107 ? -1.950 17.779 6.561 1.00 88.69 107 PRO A N 1
ATOM 873 C CA . PRO A 1 107 ? -0.543 17.719 6.139 1.00 88.69 107 PRO A CA 1
ATOM 874 C C . PRO A 1 107 ? 0.442 17.204 7.203 1.00 88.69 107 PRO A C 1
ATOM 876 O O . PRO A 1 107 ? 1.521 16.729 6.867 1.00 88.69 107 PRO A O 1
ATOM 879 N N . ASP A 1 108 ? 0.086 17.280 8.487 1.00 92.06 108 ASP A N 1
ATOM 880 C CA . ASP A 1 108 ? 0.871 16.745 9.606 1.00 92.06 108 ASP A CA 1
ATOM 881 C C . ASP A 1 108 ? 0.576 15.263 9.908 1.00 92.06 108 ASP A C 1
ATOM 883 O O . ASP A 1 108 ? 0.982 14.756 10.953 1.00 92.06 108 ASP A O 1
ATOM 887 N N . PHE A 1 109 ? -0.134 14.571 9.008 1.00 93.44 109 PHE A N 1
ATOM 888 C CA . PHE A 1 109 ? -0.558 13.173 9.120 1.00 93.44 109 PHE A CA 1
ATOM 889 C C . PHE A 1 109 ? -1.479 12.875 10.315 1.00 93.44 109 PHE A C 1
ATOM 891 O O . PHE A 1 109 ? -1.702 11.714 10.660 1.00 93.44 109 PHE A O 1
ATOM 898 N N . LYS A 1 110 ? -2.089 13.897 10.923 1.00 97.06 110 LYS A N 1
ATOM 899 C CA . LYS A 1 110 ? -3.162 13.724 11.911 1.00 97.06 110 LYS A CA 1
ATOM 900 C C . LYS A 1 110 ? -4.518 13.870 11.248 1.00 97.06 110 LYS A C 1
ATOM 902 O O . LYS A 1 110 ? -4.690 14.666 10.327 1.00 97.06 110 LYS A O 1
ATOM 907 N N . GLY A 1 111 ? -5.504 13.121 11.720 1.00 96.88 111 GLY A N 1
ATOM 908 C CA . GLY A 1 111 ? -6.784 13.098 11.032 1.00 96.88 111 GLY A CA 1
ATOM 909 C C . GLY A 1 111 ? -7.850 12.247 11.688 1.00 96.88 111 GLY A C 1
ATOM 910 O O . GLY A 1 111 ? -7.796 11.945 12.883 1.00 96.88 111 GLY A O 1
ATOM 911 N N . VAL A 1 112 ? -8.821 11.859 10.870 1.00 97.56 112 VAL A N 1
ATOM 912 C CA . VAL A 1 112 ? -9.922 10.982 11.259 1.00 97.56 112 VAL A CA 1
ATOM 913 C C . VAL A 1 112 ? -10.000 9.818 10.282 1.00 97.56 112 VAL A C 1
ATOM 915 O O . VAL A 1 112 ? -10.000 9.991 9.066 1.00 97.56 112 VAL A O 1
ATOM 918 N N . MET A 1 113 ? -10.075 8.613 10.829 1.00 97.62 113 MET A N 1
ATOM 919 C CA . MET A 1 113 ? -10.382 7.400 10.088 1.00 97.62 113 MET A CA 1
ATOM 920 C C . MET A 1 113 ? -11.839 7.038 10.343 1.00 97.62 113 MET A C 1
ATOM 922 O O . MET A 1 113 ? -12.250 6.887 11.490 1.00 97.62 113 MET A O 1
ATOM 926 N N . HIS A 1 114 ? -12.613 6.871 9.282 1.00 97.06 114 HIS A N 1
ATOM 927 C CA . HIS A 1 114 ? -13.984 6.397 9.344 1.00 97.06 114 HIS A CA 1
ATOM 928 C C . HIS A 1 114 ? -14.024 4.921 8.959 1.00 97.06 114 HIS A C 1
ATOM 930 O O . HIS A 1 114 ? -13.652 4.570 7.843 1.00 97.06 114 HIS A O 1
ATOM 936 N N . MET A 1 115 ? -14.499 4.072 9.868 1.00 96.12 115 MET A N 1
ATOM 937 C CA . MET A 1 115 ? -14.793 2.659 9.618 1.00 96.12 115 MET A CA 1
ATOM 938 C C . MET A 1 115 ? -16.311 2.472 9.642 1.00 96.12 115 MET A C 1
ATOM 940 O O . MET A 1 115 ? -16.921 2.600 10.701 1.00 96.12 115 MET A O 1
ATOM 944 N N . HIS A 1 116 ? -16.937 2.215 8.491 1.00 94.69 116 HIS A N 1
ATOM 945 C CA . HIS A 1 116 ? -18.400 2.169 8.332 1.00 94.69 116 HIS A CA 1
ATOM 946 C C . HIS A 1 116 ? -19.100 3.405 8.926 1.00 94.69 116 HIS A C 1
ATOM 948 O O . HIS A 1 116 ? -20.102 3.306 9.629 1.00 94.69 116 HIS A O 1
ATOM 954 N N . GLY A 1 117 ? -18.519 4.587 8.703 1.00 93.00 117 GLY A N 1
ATOM 955 C CA . GLY A 1 117 ? -19.016 5.857 9.243 1.00 93.00 117 GLY A CA 1
ATOM 956 C C . GLY A 1 117 ? -18.648 6.136 10.707 1.00 93.00 117 GLY A C 1
ATOM 957 O O . GLY A 1 117 ? -18.773 7.278 11.145 1.00 93.00 117 GLY A O 1
ATOM 958 N N . VAL A 1 118 ? -18.122 5.158 11.451 1.00 96.25 118 VAL A N 1
ATOM 959 C CA . VAL A 1 118 ? -17.642 5.355 12.827 1.00 96.25 118 VAL A CA 1
ATOM 960 C C . VAL A 1 118 ? -16.277 6.037 12.803 1.00 96.25 118 VAL A C 1
ATOM 962 O O . VAL A 1 118 ? -15.325 5.509 12.231 1.00 96.25 118 VAL A O 1
ATOM 965 N N . ALA A 1 119 ? -16.188 7.218 13.413 1.00 96.44 119 ALA A N 1
ATOM 966 C CA . ALA A 1 119 ? -15.004 8.069 13.379 1.00 96.44 119 ALA A CA 1
ATOM 967 C C . ALA A 1 119 ? -14.013 7.746 14.511 1.00 96.44 119 ALA A C 1
ATOM 969 O O . ALA A 1 119 ? -14.376 7.738 15.686 1.00 96.44 119 ALA A O 1
ATOM 970 N N . PHE A 1 120 ? -12.743 7.562 14.154 1.00 97.19 120 PHE A N 1
ATOM 971 C CA . PHE A 1 120 ? -11.622 7.380 15.071 1.00 97.19 120 PHE A CA 1
ATOM 972 C C . PHE A 1 120 ? -10.582 8.478 14.829 1.00 97.19 120 PHE A C 1
ATOM 974 O O . PHE A 1 120 ? -10.116 8.617 13.697 1.00 97.19 120 PHE A O 1
ATOM 981 N N . PRO A 1 121 ? -10.175 9.246 15.853 1.00 97.12 121 PRO A N 1
ATOM 982 C CA . PRO A 1 121 ? -9.018 10.127 15.748 1.00 97.12 121 PRO A CA 1
ATOM 983 C C . PRO A 1 121 ? -7.747 9.307 15.520 1.00 97.12 121 PRO A C 1
ATOM 985 O O . PRO A 1 121 ? -7.502 8.329 16.237 1.00 97.12 121 PRO A O 1
ATOM 988 N N . VAL A 1 122 ? -6.935 9.703 14.540 1.00 97.81 122 VAL A N 1
ATOM 989 C CA . VAL A 1 122 ? -5.752 8.940 14.125 1.00 97.81 122 VAL A CA 1
ATOM 990 C C . VAL A 1 122 ? -4.517 9.805 13.891 1.00 97.81 122 VAL A C 1
ATOM 992 O O . VAL A 1 122 ? -4.604 11.005 13.628 1.00 97.81 122 VAL A O 1
ATOM 995 N N . GLU A 1 123 ? -3.363 9.148 13.929 1.00 98.00 123 GLU A N 1
ATOM 996 C CA . GLU A 1 123 ? -2.075 9.658 13.465 1.00 98.00 123 GLU A CA 1
ATOM 997 C C . GLU A 1 123 ? -1.453 8.631 12.512 1.00 98.00 123 GLU A C 1
ATOM 999 O O . GLU A 1 123 ? -1.236 7.477 12.890 1.00 98.00 123 GLU A O 1
ATOM 1004 N N . ALA A 1 124 ? -1.192 9.032 11.272 1.00 97.44 124 ALA A N 1
ATOM 1005 C CA . ALA A 1 124 ? -0.577 8.199 10.250 1.00 97.44 124 ALA A CA 1
ATOM 1006 C C . ALA A 1 124 ? 0.947 8.405 10.197 1.00 97.44 124 ALA A C 1
ATOM 1008 O O . ALA A 1 124 ? 1.467 9.478 10.499 1.00 97.44 124 ALA A O 1
ATOM 1009 N N . SER A 1 125 ? 1.688 7.369 9.810 1.00 96.75 125 SER A N 1
ATOM 1010 C CA . SER A 1 125 ? 3.091 7.513 9.417 1.00 96.75 125 SER A CA 1
ATOM 1011 C C . SER A 1 125 ? 3.204 8.072 8.000 1.00 96.75 125 SER A C 1
ATOM 1013 O O . SER A 1 125 ? 2.257 8.016 7.218 1.00 96.75 125 SER A O 1
ATOM 1015 N N . LYS A 1 126 ? 4.404 8.522 7.625 1.00 95.00 126 LYS A N 1
ATOM 1016 C CA . LYS A 1 126 ? 4.729 8.685 6.205 1.00 95.00 126 LYS A CA 1
ATOM 1017 C C . LYS A 1 126 ? 4.703 7.319 5.495 1.00 95.00 126 LYS A C 1
ATOM 1019 O O . LYS A 1 126 ? 4.941 6.300 6.159 1.00 95.00 126 LYS A O 1
ATOM 1024 N N . PRO A 1 127 ? 4.420 7.277 4.181 1.00 95.44 127 PRO A N 1
ATOM 1025 C CA . PRO A 1 127 ? 4.552 6.058 3.397 1.00 95.44 127 PRO A CA 1
ATOM 1026 C C . PRO A 1 127 ? 6.009 5.595 3.336 1.00 95.44 127 PRO A C 1
ATOM 1028 O O . PRO A 1 127 ? 6.907 6.369 3.015 1.00 95.44 127 PRO A O 1
ATOM 1031 N N . GLU A 1 128 ? 6.247 4.315 3.601 1.00 96.81 128 GLU A N 1
ATOM 1032 C CA . GLU A 1 128 ? 7.583 3.719 3.569 1.00 96.81 128 GLU A CA 1
ATOM 1033 C C . GLU A 1 128 ? 7.575 2.387 2.822 1.00 96.81 128 GLU A C 1
ATOM 1035 O O . GLU A 1 128 ? 6.602 1.633 2.846 1.00 96.81 128 GLU A O 1
ATOM 1040 N N . TRP A 1 129 ? 8.680 2.061 2.154 1.00 96.50 129 TRP A N 1
ATOM 1041 C CA . TRP A 1 129 ? 8.812 0.769 1.488 1.00 96.50 129 TRP A CA 1
ATOM 1042 C C . TRP A 1 129 ? 9.019 -0.355 2.501 1.00 96.50 129 TRP A C 1
ATOM 1044 O O . TRP A 1 129 ? 9.934 -0.307 3.322 1.00 96.50 129 TRP A O 1
ATOM 1054 N N . ASN A 1 130 ? 8.218 -1.415 2.400 1.00 95.31 130 ASN A N 1
ATOM 1055 C CA . ASN A 1 130 ? 8.393 -2.613 3.203 1.00 95.31 130 ASN A CA 1
ATOM 1056 C C . ASN A 1 130 ? 8.843 -3.793 2.334 1.00 95.31 130 ASN A C 1
ATOM 1058 O O . ASN A 1 130 ? 8.031 -4.404 1.637 1.00 95.31 130 ASN A O 1
ATOM 1062 N N . GLU A 1 131 ? 10.122 -4.167 2.432 1.00 90.44 131 GLU A N 1
ATOM 1063 C CA . GLU A 1 131 ? 10.711 -5.249 1.626 1.00 90.44 131 GLU A CA 1
ATOM 1064 C C . GLU A 1 131 ? 9.999 -6.596 1.821 1.00 90.44 131 GLU A C 1
ATOM 1066 O O . GLU A 1 131 ? 9.777 -7.332 0.860 1.00 90.44 131 GLU A O 1
ATOM 1071 N N . ARG A 1 132 ? 9.555 -6.904 3.049 1.00 86.88 132 ARG A N 1
ATOM 1072 C CA . ARG A 1 132 ? 8.853 -8.163 3.350 1.00 86.88 132 ARG A CA 1
ATOM 1073 C C . ARG A 1 132 ? 7.505 -8.261 2.634 1.00 86.88 132 ARG A C 1
ATOM 1075 O O . ARG A 1 132 ? 7.117 -9.353 2.228 1.00 86.88 132 ARG A O 1
ATOM 1082 N N . HIS A 1 133 ? 6.789 -7.147 2.505 1.00 87.31 133 HIS A N 1
ATOM 1083 C CA . HIS A 1 133 ? 5.493 -7.101 1.820 1.00 87.31 133 HIS A CA 1
ATOM 1084 C C . HIS A 1 133 ? 5.626 -6.748 0.332 1.00 87.31 133 HIS A C 1
ATOM 1086 O O . HIS A 1 133 ? 4.653 -6.898 -0.410 1.00 87.31 133 HIS A O 1
ATOM 1092 N N . ASN A 1 134 ? 6.815 -6.309 -0.108 1.00 92.38 134 ASN A N 1
ATOM 1093 C CA . ASN A 1 134 ? 7.075 -5.786 -1.451 1.00 92.38 134 ASN A CA 1
ATOM 1094 C C . ASN A 1 134 ? 6.025 -4.727 -1.849 1.00 92.38 134 ASN A C 1
ATOM 1096 O O . ASN A 1 134 ? 5.453 -4.777 -2.944 1.00 92.38 134 ASN A O 1
ATOM 1100 N N . ALA A 1 135 ? 5.740 -3.823 -0.908 1.00 96.50 135 ALA A N 1
ATOM 1101 C CA . ALA A 1 135 ? 4.652 -2.855 -0.952 1.00 96.50 135 ALA A CA 1
ATOM 1102 C C . ALA A 1 135 ? 5.062 -1.546 -0.265 1.00 96.50 135 ALA A C 1
ATOM 1104 O O . ALA A 1 135 ? 5.936 -1.541 0.608 1.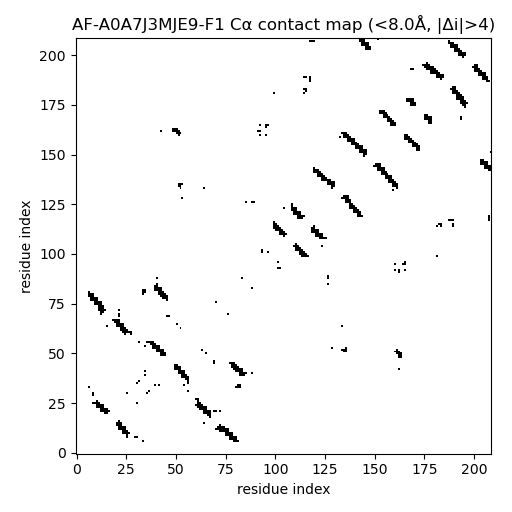00 96.50 135 ALA A O 1
ATOM 1105 N N . VAL A 1 136 ? 4.381 -0.457 -0.617 1.00 97.50 136 VAL A N 1
ATOM 1106 C CA . VAL A 1 136 ? 4.408 0.772 0.178 1.00 97.50 136 VAL A CA 1
ATOM 1107 C C . VAL A 1 136 ? 3.479 0.582 1.370 1.00 97.50 136 VAL A C 1
ATOM 1109 O O . VAL A 1 136 ? 2.343 0.141 1.203 1.00 97.50 136 VAL A O 1
ATOM 1112 N N . CYS A 1 137 ? 3.951 0.889 2.571 1.00 97.38 137 CYS A N 1
ATOM 1113 C CA . CYS A 1 137 ? 3.189 0.749 3.799 1.00 97.38 137 CYS A CA 1
ATOM 1114 C C . CYS A 1 137 ? 2.969 2.093 4.485 1.00 97.38 137 CYS A C 1
ATOM 1116 O O . CYS A 1 137 ? 3.868 2.929 4.522 1.00 97.38 137 CYS A O 1
ATOM 1118 N N . MET A 1 138 ? 1.792 2.253 5.081 1.00 97.31 138 MET A N 1
ATOM 1119 C CA . MET A 1 138 ? 1.458 3.368 5.961 1.00 97.31 138 MET A CA 1
ATOM 1120 C C . MET A 1 138 ? 0.794 2.822 7.224 1.00 97.31 138 MET A C 1
ATOM 1122 O O . MET A 1 138 ? -0.151 2.034 7.143 1.00 97.31 138 MET A O 1
ATOM 1126 N N . ASP A 1 139 ? 1.298 3.227 8.387 1.00 97.25 139 ASP A N 1
ATOM 1127 C CA . ASP A 1 139 ? 0.764 2.824 9.685 1.00 97.25 139 ASP A CA 1
ATOM 1128 C C . ASP A 1 139 ? -0.183 3.895 10.216 1.00 97.25 139 ASP A C 1
ATOM 1130 O O . ASP A 1 139 ? 0.229 5.027 10.444 1.00 97.25 139 ASP A O 1
ATOM 1134 N N . ILE A 1 140 ? -1.436 3.526 10.472 1.00 97.56 140 ILE A N 1
ATOM 1135 C CA . ILE A 1 140 ? -2.450 4.385 11.084 1.00 97.56 140 ILE A CA 1
ATOM 1136 C C . ILE A 1 140 ? -2.582 4.005 12.555 1.00 97.56 140 ILE A C 1
ATOM 1138 O O . ILE A 1 140 ? -3.057 2.918 12.894 1.00 97.56 140 ILE A O 1
ATOM 1142 N N . ARG A 1 141 ? -2.170 4.903 13.446 1.00 97.56 141 ARG A N 1
ATOM 1143 C CA . ARG A 1 141 ? -2.250 4.726 14.898 1.00 97.56 141 ARG A CA 1
ATOM 1144 C C . ARG A 1 141 ? -3.507 5.383 15.436 1.00 97.56 141 ARG A C 1
ATOM 1146 O O . ARG A 1 141 ? -3.796 6.528 15.104 1.00 97.56 141 ARG A O 1
ATOM 1153 N N . PHE A 1 142 ? -4.228 4.683 16.303 1.00 96.38 142 PHE A N 1
ATOM 1154 C CA . PHE A 1 142 ? -5.437 5.212 16.931 1.00 96.38 142 PHE A CA 1
ATOM 1155 C C . PHE A 1 142 ? -5.700 4.564 18.288 1.00 96.38 142 PHE A C 1
ATOM 1157 O O . PHE A 1 142 ? -5.165 3.499 18.611 1.00 96.38 142 PHE A O 1
ATOM 1164 N N . LYS A 1 143 ? -6.520 5.219 19.111 1.00 94.88 143 LYS A N 1
ATOM 1165 C CA . LYS A 1 143 ? -7.009 4.665 20.376 1.00 94.88 143 LYS A CA 1
ATOM 1166 C C . LYS A 1 143 ? -8.480 4.317 20.233 1.00 94.88 143 LYS A C 1
ATOM 1168 O O . LYS A 1 143 ? -9.235 5.045 19.601 1.00 94.88 143 LYS A O 1
ATOM 1173 N N . ALA A 1 144 ? -8.869 3.200 20.829 1.00 94.00 144 ALA A N 1
ATOM 1174 C CA . ALA A 1 144 ? -10.257 2.770 20.857 1.00 94.00 144 ALA A CA 1
ATOM 1175 C C . ALA A 1 144 ? -10.552 2.034 22.166 1.00 94.00 144 ALA A C 1
ATOM 1177 O O . ALA A 1 144 ? -9.669 1.383 22.743 1.00 94.00 144 ALA A O 1
ATOM 1178 N N . LEU A 1 145 ? -11.793 2.130 22.636 1.00 93.12 145 LEU A N 1
ATOM 1179 C CA . LEU A 1 145 ? -12.302 1.315 23.726 1.00 93.12 145 LEU A CA 1
ATOM 1180 C C . LEU A 1 145 ? -12.453 -0.125 23.234 1.00 93.12 145 LEU A C 1
ATOM 1182 O O . LEU A 1 145 ? -13.308 -0.427 22.408 1.00 93.12 145 LEU A O 1
ATOM 1186 N N . SER A 1 146 ? -11.638 -1.027 23.774 1.00 90.31 146 SER A N 1
ATOM 1187 C CA . SER A 1 146 ? -11.804 -2.463 23.572 1.00 90.31 146 SER A CA 1
ATOM 1188 C C . SER A 1 146 ? -12.957 -2.967 24.429 1.00 90.31 146 SER A C 1
ATOM 1190 O O . SER A 1 146 ? -12.873 -2.923 25.661 1.00 90.31 146 SER A O 1
ATOM 1192 N N . LEU A 1 147 ? -13.995 -3.525 23.800 1.00 87.06 147 LEU A N 1
ATOM 1193 C CA . LEU A 1 147 ? -15.120 -4.118 24.532 1.00 87.06 147 LEU A CA 1
ATOM 1194 C C . LEU A 1 147 ? -14.705 -5.388 25.278 1.00 87.06 147 LEU A C 1
ATOM 1196 O O . LEU A 1 147 ? -15.227 -5.686 26.354 1.00 87.06 147 LEU A O 1
ATOM 1200 N N . ARG A 1 148 ? -13.670 -6.080 24.787 1.00 80.06 148 ARG A N 1
ATOM 1201 C CA . ARG A 1 148 ? -12.981 -7.120 25.552 1.00 80.06 148 ARG A CA 1
ATOM 1202 C C . ARG A 1 148 ? -12.195 -6.467 26.691 1.00 80.06 148 ARG A C 1
ATOM 1204 O O . ARG A 1 148 ? -11.178 -5.811 26.462 1.00 80.06 148 ARG A O 1
ATOM 1211 N N . GLY A 1 149 ? -12.687 -6.632 27.917 1.00 81.25 149 GLY A N 1
ATOM 1212 C CA . GLY A 1 149 ? -12.074 -6.093 29.135 1.00 81.25 149 GLY A CA 1
ATOM 1213 C C . GLY A 1 149 ? -12.342 -4.609 29.411 1.00 81.25 149 GLY A C 1
ATOM 1214 O O . GLY A 1 149 ? -11.809 -4.108 30.396 1.00 81.25 149 GLY A O 1
ATOM 1215 N N . ARG A 1 150 ? -13.146 -3.923 28.578 1.00 84.94 150 ARG A N 1
ATOM 1216 C CA . ARG A 1 150 ? -13.586 -2.520 28.747 1.00 84.94 150 ARG A CA 1
ATOM 1217 C C . ARG A 1 150 ? -12.447 -1.540 29.060 1.00 84.94 150 ARG A C 1
ATOM 1219 O O . ARG A 1 150 ? -12.513 -0.775 30.017 1.00 84.94 150 ARG A O 1
ATOM 1226 N N . LYS A 1 151 ? -11.380 -1.575 28.258 1.00 89.75 151 LYS A N 1
ATOM 1227 C CA . LYS A 1 151 ? -10.213 -0.687 28.409 1.00 89.75 151 LYS A CA 1
ATOM 1228 C C . LYS A 1 151 ? -9.866 -0.009 27.095 1.00 89.75 151 LYS A C 1
ATOM 1230 O O . LYS A 1 151 ? -9.892 -0.648 26.044 1.00 89.75 151 LYS A O 1
ATOM 1235 N N . VAL A 1 152 ? -9.489 1.263 27.167 1.00 90.12 152 VAL A N 1
ATOM 1236 C CA . VAL A 1 152 ? -8.917 1.982 26.027 1.00 90.12 152 VAL A CA 1
ATOM 1237 C C . VAL A 1 152 ? -7.539 1.410 25.719 1.00 90.12 152 VAL A C 1
ATOM 1239 O O . VAL A 1 152 ? -6.701 1.287 26.614 1.00 90.12 152 VAL A O 1
ATOM 1242 N N . LYS A 1 153 ? -7.301 1.051 24.457 1.00 91.12 153 LYS A N 1
ATOM 1243 C CA . LYS A 1 153 ? -6.012 0.533 23.988 1.00 91.12 153 LYS A CA 1
ATOM 1244 C C . LYS A 1 153 ? -5.577 1.209 22.696 1.00 91.12 153 LYS A C 1
ATOM 1246 O O . LYS A 1 153 ? -6.405 1.682 21.916 1.00 91.12 153 LYS A O 1
ATOM 1251 N N . SER A 1 154 ? -4.267 1.228 22.480 1.00 93.19 154 SER A N 1
ATOM 1252 C CA . SER A 1 154 ? -3.664 1.654 21.220 1.00 93.19 154 SER A CA 1
ATOM 1253 C C . SER A 1 154 ? -3.758 0.541 20.181 1.00 93.19 154 SER A C 1
ATOM 1255 O O . SER A 1 154 ? -3.544 -0.632 20.493 1.00 93.19 154 SER A O 1
ATOM 1257 N N . HIS A 1 155 ? -4.051 0.935 18.950 1.00 94.38 155 HIS A N 1
ATOM 1258 C CA . HIS A 1 155 ? -4.148 0.076 17.782 1.00 94.38 155 HIS A CA 1
ATOM 1259 C C . HIS A 1 155 ? -3.266 0.653 16.677 1.00 94.38 155 HIS A C 1
ATOM 1261 O O . HIS A 1 155 ? -3.080 1.871 16.591 1.00 94.38 155 HIS A O 1
ATOM 1267 N N . VAL A 1 156 ? -2.743 -0.225 15.826 1.00 96.19 156 VAL A N 1
ATOM 1268 C CA . VAL A 1 156 ? -2.096 0.169 14.572 1.00 96.19 156 VAL A CA 1
ATOM 1269 C C . VAL A 1 156 ? -2.744 -0.604 13.437 1.00 96.19 156 VAL A C 1
ATOM 1271 O O . VAL A 1 156 ? -2.679 -1.832 13.419 1.00 96.19 156 VAL A O 1
ATOM 1274 N N . LEU A 1 157 ? -3.359 0.107 12.497 1.00 96.88 157 LEU A N 1
ATOM 1275 C CA . LEU A 1 157 ? -3.809 -0.443 11.225 1.00 96.88 157 LEU A CA 1
ATOM 1276 C C . LEU A 1 157 ? -2.757 -0.110 10.165 1.00 96.88 157 LEU A C 1
ATOM 1278 O O . LEU A 1 157 ? -2.575 1.048 9.807 1.00 96.88 157 LEU A O 1
ATOM 1282 N N . ARG A 1 158 ? -2.053 -1.124 9.672 1.00 96.88 158 ARG A N 1
ATOM 1283 C CA . ARG A 1 158 ? -1.110 -0.999 8.563 1.00 96.88 158 ARG A CA 1
ATOM 1284 C C . ARG A 1 158 ? -1.837 -1.210 7.248 1.00 96.88 158 ARG A C 1
ATOM 1286 O O . ARG A 1 158 ? -2.408 -2.280 7.042 1.00 96.88 158 ARG A O 1
ATOM 1293 N N . ILE A 1 159 ? -1.732 -0.244 6.348 1.00 97.12 159 ILE A N 1
ATOM 1294 C CA . ILE A 1 159 ? -2.114 -0.380 4.942 1.00 97.12 159 ILE A CA 1
ATOM 1295 C C . ILE A 1 159 ? -0.862 -0.769 4.159 1.00 97.12 159 ILE A C 1
ATOM 1297 O O . ILE A 1 159 ? 0.186 -0.156 4.337 1.00 97.12 159 ILE A O 1
ATOM 1301 N N . ALA A 1 160 ? -0.952 -1.789 3.309 1.00 97.19 160 ALA A N 1
ATOM 1302 C CA . ALA A 1 160 ? 0.098 -2.194 2.383 1.00 97.19 160 ALA A CA 1
ATOM 1303 C C . ALA A 1 160 ? -0.433 -2.124 0.946 1.00 97.19 160 ALA A C 1
ATOM 1305 O O . ALA A 1 160 ? -1.292 -2.918 0.557 1.00 97.19 160 ALA A O 1
ATOM 1306 N N . PHE A 1 161 ? 0.102 -1.181 0.175 1.00 97.38 161 PHE A N 1
ATOM 1307 C CA . PHE A 1 161 ? -0.322 -0.822 -1.173 1.00 97.38 161 PHE A CA 1
ATOM 1308 C C . PHE A 1 161 ? 0.715 -1.256 -2.212 1.00 97.38 161 PHE A C 1
ATOM 1310 O O . PHE A 1 161 ? 1.894 -0.897 -2.136 1.00 97.38 161 PHE A O 1
ATOM 1317 N N . LYS A 1 162 ? 0.272 -2.039 -3.199 1.00 96.88 162 LYS A N 1
ATOM 1318 C CA . LYS A 1 162 ? 1.113 -2.541 -4.298 1.00 96.88 162 LYS A CA 1
ATOM 1319 C C . LYS A 1 162 ? 0.756 -1.938 -5.661 1.00 96.88 162 LYS A C 1
ATOM 1321 O O . LYS A 1 162 ? 1.348 -2.349 -6.658 1.00 96.88 162 LYS A O 1
ATOM 1326 N N . GLY A 1 163 ? -0.211 -1.022 -5.736 1.00 96.12 163 GLY A N 1
ATOM 1327 C CA . GLY A 1 163 ? -0.790 -0.510 -6.988 1.00 96.12 163 GLY A CA 1
ATOM 1328 C C . GLY A 1 163 ? -1.965 -1.348 -7.498 1.00 96.12 163 GLY A C 1
ATOM 1329 O O . GLY A 1 163 ? -3.033 -0.815 -7.763 1.00 96.12 163 GLY A O 1
ATOM 1330 N N . TYR A 1 164 ? -1.795 -2.669 -7.576 1.00 93.62 164 TYR A N 1
ATOM 1331 C CA . TYR A 1 164 ? -2.823 -3.606 -8.062 1.00 93.62 164 TYR A CA 1
ATOM 1332 C C . TYR A 1 164 ? -3.600 -4.306 -6.938 1.00 93.62 164 TYR A C 1
ATOM 1334 O O . TYR A 1 164 ? -4.519 -5.076 -7.208 1.00 93.62 164 TYR A O 1
ATOM 1342 N N . GLU A 1 165 ? -3.168 -4.120 -5.694 1.00 94.25 165 GLU A N 1
ATOM 1343 C CA . GLU A 1 165 ? -3.716 -4.766 -4.506 1.00 94.25 165 GLU A CA 1
ATOM 1344 C C . GLU A 1 165 ? -3.434 -3.882 -3.291 1.00 94.25 165 GLU A C 1
ATOM 1346 O O . GLU A 1 165 ? -2.319 -3.361 -3.138 1.00 94.25 165 GLU A O 1
ATOM 1351 N N . THR A 1 166 ? -4.426 -3.793 -2.409 1.00 95.50 166 THR A N 1
ATOM 1352 C CA . THR A 1 166 ? -4.302 -3.190 -1.085 1.00 95.50 166 THR A CA 1
ATOM 1353 C C . THR A 1 166 ? -4.678 -4.222 -0.044 1.00 95.50 166 THR A C 1
ATOM 1355 O O . THR A 1 166 ? -5.733 -4.846 -0.108 1.00 95.50 166 THR A O 1
ATOM 1358 N N . SER A 1 167 ? -3.788 -4.420 0.920 1.00 94.94 167 SER A N 1
ATOM 1359 C CA . SER A 1 167 ? -4.000 -5.336 2.038 1.00 94.94 167 SER A CA 1
ATOM 1360 C C . SER A 1 167 ? -3.816 -4.597 3.352 1.00 94.94 167 SER A C 1
ATOM 1362 O O . SER A 1 167 ? -3.114 -3.587 3.419 1.00 94.94 167 SER A O 1
ATOM 1364 N N . MET A 1 168 ? -4.460 -5.095 4.401 1.00 96.00 168 MET A N 1
ATOM 1365 C CA . MET A 1 168 ? -4.420 -4.474 5.717 1.00 96.00 168 MET A CA 1
ATOM 1366 C C . MET A 1 168 ? -3.990 -5.478 6.777 1.00 96.00 168 MET A C 1
ATOM 1368 O O . MET A 1 168 ? -4.355 -6.655 6.738 1.00 96.00 168 MET A O 1
ATOM 1372 N N . ALA A 1 169 ? -3.233 -5.002 7.755 1.00 94.44 169 ALA A N 1
ATOM 1373 C CA . ALA A 1 169 ? -2.894 -5.757 8.950 1.00 94.44 169 ALA A CA 1
ATOM 1374 C C . ALA A 1 169 ? -3.170 -4.907 10.184 1.00 94.44 169 ALA A C 1
ATOM 1376 O O . ALA A 1 169 ? -2.907 -3.708 10.184 1.00 94.44 169 ALA A O 1
ATOM 1377 N N . ILE A 1 170 ? -3.679 -5.525 11.243 1.00 94.19 170 ILE A N 1
ATOM 1378 C CA . ILE A 1 170 ? -3.913 -4.851 12.515 1.00 94.19 170 ILE A CA 1
ATOM 1379 C C . ILE A 1 170 ? -2.947 -5.379 13.569 1.00 94.19 170 ILE A C 1
ATOM 1381 O O . ILE A 1 170 ? -2.670 -6.578 13.636 1.00 94.19 170 ILE A O 1
ATOM 1385 N N . ASN A 1 171 ? -2.431 -4.470 14.388 1.00 91.94 171 ASN A N 1
ATOM 1386 C CA . ASN A 1 171 ? -1.706 -4.769 15.611 1.00 91.94 171 ASN A CA 1
ATOM 1387 C C . ASN A 1 171 ? -2.494 -4.222 16.808 1.00 91.94 171 ASN A C 1
ATOM 1389 O O . ASN A 1 171 ? -2.806 -3.029 16.872 1.00 91.94 171 ASN A O 1
ATOM 1393 N N . TYR A 1 172 ? -2.810 -5.114 17.743 1.00 83.00 172 TYR A N 1
ATOM 1394 C CA . TYR A 1 172 ? -3.543 -4.852 18.970 1.00 83.00 172 TYR A CA 1
ATOM 1395 C C . TYR A 1 172 ? -2.885 -5.588 20.141 1.00 83.00 172 TYR A C 1
ATOM 1397 O O . TYR A 1 172 ? -2.967 -6.816 20.243 1.00 83.00 172 TYR A O 1
ATOM 1405 N N . GLY A 1 173 ? -2.277 -4.833 21.062 1.00 76.62 173 GLY A N 1
ATOM 1406 C CA . GLY A 1 173 ? -1.559 -5.403 22.205 1.00 76.62 173 GLY A CA 1
ATOM 1407 C C . GLY A 1 173 ? -0.474 -6.382 21.750 1.00 76.62 173 GLY A C 1
ATOM 1408 O O . GLY A 1 173 ? 0.473 -5.986 21.082 1.00 76.62 173 GLY A O 1
ATOM 1409 N N . GLU A 1 174 ? -0.637 -7.657 22.099 1.00 74.19 174 GLU A N 1
ATOM 1410 C CA . GLU A 1 174 ? 0.271 -8.747 21.704 1.00 74.19 174 GLU A CA 1
ATOM 1411 C C . GLU A 1 174 ? -0.184 -9.483 20.432 1.00 74.19 174 GLU A C 1
ATOM 1413 O O . GLU A 1 174 ? 0.543 -10.314 19.889 1.00 74.19 174 GLU A O 1
ATOM 1418 N N . THR A 1 175 ? -1.390 -9.193 19.935 1.00 81.88 175 THR A N 1
ATOM 1419 C CA . THR A 1 175 ? -1.961 -9.867 18.765 1.00 81.88 175 THR A CA 1
ATOM 1420 C C . THR A 1 175 ? -1.779 -9.037 17.503 1.00 81.88 175 THR A C 1
ATOM 1422 O O . THR A 1 175 ? -2.080 -7.845 17.476 1.00 81.88 175 THR A O 1
ATOM 1425 N N . LYS A 1 176 ? -1.328 -9.687 16.431 1.00 90.81 176 LYS A N 1
ATOM 1426 C CA . LYS A 1 176 ? -1.189 -9.089 15.103 1.00 90.81 176 LYS A CA 1
ATOM 1427 C C . LYS A 1 176 ? -1.711 -10.044 14.043 1.00 90.81 176 LYS A C 1
ATOM 1429 O O . LYS A 1 176 ? -1.539 -11.255 14.175 1.00 90.81 176 LYS A O 1
ATOM 1434 N N . GLY A 1 177 ? -2.278 -9.513 12.971 1.00 93.69 177 GLY A N 1
ATOM 1435 C CA . GLY A 1 177 ? -2.676 -10.349 11.848 1.00 93.69 177 GLY A CA 1
ATOM 1436 C C . GLY A 1 177 ? -3.236 -9.575 10.670 1.00 93.69 177 GLY A C 1
ATOM 1437 O O . GLY A 1 177 ? -3.451 -8.366 10.736 1.00 93.69 177 GLY A O 1
ATOM 1438 N N . THR A 1 178 ? -3.447 -10.294 9.575 1.00 94.81 178 THR A N 1
ATOM 1439 C CA . THR A 1 178 ? -4.035 -9.762 8.347 1.00 94.81 178 THR A CA 1
ATOM 1440 C C . THR A 1 178 ? -5.533 -9.596 8.540 1.00 94.81 178 THR A C 1
ATOM 1442 O O . THR A 1 178 ? -6.225 -10.564 8.863 1.00 94.81 178 THR A O 1
ATOM 1445 N N . VAL A 1 179 ? -6.027 -8.379 8.326 1.00 95.50 179 VAL A N 1
ATOM 1446 C CA . VAL A 1 179 ? -7.456 -8.065 8.390 1.00 95.50 179 VAL A CA 1
ATOM 1447 C C . VAL A 1 179 ? -8.175 -8.835 7.288 1.00 95.50 179 VAL A C 1
ATOM 1449 O O . VAL A 1 179 ? -7.750 -8.834 6.133 1.00 95.50 179 VAL A O 1
ATOM 1452 N N . LYS A 1 180 ? -9.250 -9.525 7.662 1.00 95.25 180 LYS A N 1
ATOM 1453 C CA . LYS A 1 180 ? -10.145 -10.231 6.742 1.00 95.25 180 LYS A CA 1
ATOM 1454 C C . LYS A 1 180 ? -11.418 -9.446 6.499 1.00 95.25 180 LYS A C 1
ATOM 1456 O O . LYS A 1 180 ? -11.876 -9.385 5.367 1.00 95.25 180 LYS A O 1
ATOM 1461 N N . GLU A 1 181 ? -11.959 -8.841 7.549 1.00 94.31 181 GLU A N 1
ATOM 1462 C CA . GLU A 1 181 ? -13.221 -8.120 7.481 1.00 94.31 181 GLU A CA 1
ATOM 1463 C C . GLU A 1 181 ? -13.268 -7.034 8.559 1.00 94.31 181 GLU A C 1
ATOM 1465 O O . GLU A 1 181 ? -12.785 -7.234 9.676 1.00 94.31 181 GLU A O 1
ATOM 1470 N N . ILE A 1 182 ? -13.872 -5.896 8.225 1.00 95.44 182 ILE A N 1
ATOM 1471 C CA . ILE A 1 182 ? -14.284 -4.869 9.181 1.00 95.44 182 ILE A CA 1
ATOM 1472 C C . ILE A 1 182 ? -15.790 -4.705 9.012 1.00 95.44 182 ILE A C 1
ATOM 1474 O O . ILE A 1 182 ? -16.257 -4.498 7.893 1.00 95.44 182 ILE A O 1
ATOM 1478 N N . ARG A 1 183 ? -16.546 -4.798 10.106 1.00 95.06 183 ARG A N 1
ATOM 1479 C CA . ARG A 1 183 ? -18.010 -4.689 10.118 1.00 95.06 183 ARG A CA 1
ATOM 1480 C C . ARG A 1 183 ? -18.461 -3.614 11.088 1.00 95.06 183 ARG A C 1
ATOM 1482 O O . ARG A 1 183 ? -17.870 -3.467 12.159 1.00 95.06 183 ARG A O 1
ATOM 1489 N N . SER A 1 184 ? -19.528 -2.910 10.735 1.00 93.81 184 SER A N 1
ATOM 1490 C CA . SER A 1 184 ? -20.302 -2.156 11.712 1.00 93.81 184 SER A CA 1
ATOM 1491 C C . SER A 1 184 ? -21.228 -3.089 12.483 1.00 93.81 184 SER A C 1
ATOM 1493 O O . SER A 1 184 ? -21.844 -4.004 11.939 1.00 93.81 184 SER A O 1
ATOM 1495 N N . GLU A 1 185 ? -21.327 -2.829 13.774 1.00 92.88 185 GLU A N 1
ATOM 1496 C CA . GLU A 1 185 ? -22.326 -3.380 14.673 1.00 92.88 185 GLU A CA 1
ATOM 1497 C C . GLU A 1 185 ? -23.166 -2.210 15.236 1.00 92.88 185 GLU A C 1
ATOM 1499 O O . GLU A 1 185 ? -22.774 -1.039 15.124 1.00 92.88 185 GLU A O 1
ATOM 1504 N N . PRO A 1 186 ? -24.348 -2.479 15.819 1.00 90.44 186 PRO A N 1
ATOM 1505 C CA . PRO A 1 186 ? -25.169 -1.440 16.431 1.00 90.44 186 PRO A CA 1
ATOM 1506 C C . PRO A 1 186 ? -24.398 -0.592 17.453 1.00 90.44 186 PRO A C 1
ATOM 1508 O O . PRO A 1 186 ? -23.406 -1.028 18.031 1.00 90.44 186 PRO A O 1
ATOM 1511 N N . GLN A 1 187 ? -24.900 0.619 17.718 1.00 87.56 187 GLN A N 1
ATOM 1512 C CA . GLN A 1 187 ? -24.362 1.525 18.748 1.00 87.56 187 GLN A CA 1
ATOM 1513 C C . GLN A 1 187 ? -22.931 2.034 18.479 1.00 87.56 187 GLN A C 1
ATOM 1515 O O . GLN A 1 187 ? -22.230 2.427 19.407 1.00 87.56 187 GLN A O 1
ATOM 1520 N N . GLY A 1 188 ? -22.495 2.066 17.214 1.00 89.81 188 GLY A N 1
ATOM 1521 C CA . GLY A 1 188 ? -21.174 2.592 16.844 1.00 89.81 188 GLY A CA 1
ATOM 1522 C C . GLY A 1 188 ? -20.020 1.642 17.171 1.00 89.81 188 GLY A C 1
ATOM 1523 O O . GLY A 1 188 ? -18.874 2.076 17.287 1.00 89.81 188 GLY A O 1
ATOM 1524 N N . VAL A 1 189 ? -20.319 0.352 17.335 1.00 95.31 189 VAL A N 1
ATOM 1525 C CA . VAL A 1 189 ? -19.315 -0.697 17.502 1.00 95.31 189 VAL A CA 1
ATOM 1526 C C . VAL A 1 189 ? -18.749 -1.077 16.137 1.00 95.31 189 VAL A C 1
ATOM 1528 O O . VAL A 1 189 ? -19.478 -1.216 15.157 1.00 95.31 189 VAL A O 1
ATOM 1531 N N . VAL A 1 190 ? -17.436 -1.276 16.077 1.00 96.25 190 VAL A N 1
ATOM 1532 C CA . VAL A 1 190 ? -16.747 -1.826 14.909 1.00 96.25 190 VAL A CA 1
ATOM 1533 C C . VAL A 1 190 ? -16.120 -3.160 15.292 1.00 96.25 190 VAL A C 1
ATOM 1535 O O . VAL A 1 190 ? -15.348 -3.237 16.249 1.00 96.25 190 VAL A O 1
ATOM 1538 N N . ALA A 1 191 ? -16.444 -4.211 14.543 1.00 95.50 191 ALA A N 1
ATOM 1539 C CA . ALA A 1 191 ? -15.837 -5.528 14.674 1.00 95.50 191 ALA A CA 1
ATOM 1540 C C . ALA A 1 191 ? -14.764 -5.715 13.594 1.00 95.50 191 ALA A C 1
ATOM 1542 O O . ALA A 1 191 ? -15.042 -5.582 12.403 1.00 95.50 191 ALA A O 1
ATOM 1543 N N . ILE A 1 192 ? -13.539 -6.034 14.007 1.00 95.25 192 ILE A N 1
ATOM 1544 C CA . ILE A 1 192 ? -12.399 -6.280 13.121 1.00 95.25 192 ILE A CA 1
ATOM 1545 C C . ILE A 1 192 ? -12.009 -7.749 13.239 1.00 95.25 192 ILE A C 1
ATOM 1547 O O . ILE A 1 192 ? -11.518 -8.186 14.282 1.00 95.25 192 ILE A O 1
ATOM 1551 N N . SER A 1 193 ? -12.204 -8.490 12.153 1.00 94.75 193 SER A N 1
ATOM 1552 C CA . SER A 1 193 ? -11.801 -9.887 12.020 1.00 94.75 193 SER A CA 1
ATOM 1553 C C . SER A 1 193 ? -10.443 -9.979 11.338 1.00 94.75 193 SER A C 1
ATOM 1555 O O . SER A 1 193 ? -10.222 -9.366 10.290 1.00 94.75 193 SER A O 1
ATOM 1557 N N . TYR A 1 194 ? -9.522 -10.753 11.902 1.00 94.62 194 TYR A N 1
ATOM 1558 C CA . TYR A 1 194 ? -8.175 -10.904 11.362 1.00 94.62 194 TYR A CA 1
ATOM 1559 C C . TYR A 1 194 ? -7.580 -12.276 11.683 1.00 94.62 194 TYR A C 1
ATOM 1561 O O . TYR A 1 194 ? -8.042 -12.995 12.568 1.00 94.62 194 TYR A O 1
ATOM 1569 N N . VAL A 1 195 ? -6.550 -12.646 10.926 1.00 94.00 195 VAL A N 1
ATOM 1570 C CA . VAL A 1 195 ? -5.895 -13.954 11.019 1.00 94.00 195 VAL A CA 1
ATOM 1571 C C . VAL A 1 195 ? -4.403 -13.756 11.249 1.00 94.00 195 VAL A C 1
ATOM 1573 O O . VAL A 1 195 ? -3.776 -12.948 10.559 1.00 94.00 195 VAL A O 1
ATOM 1576 N N . ASP A 1 196 ? -3.838 -14.448 12.236 1.00 92.31 196 ASP A N 1
ATOM 1577 C CA . ASP A 1 196 ? -2.405 -14.366 12.533 1.00 92.31 196 ASP A CA 1
ATOM 1578 C C . ASP A 1 196 ? -1.550 -15.238 11.592 1.00 92.31 196 ASP A C 1
ATOM 1580 O O . ASP A 1 196 ? -2.031 -15.827 10.624 1.00 92.31 196 ASP A O 1
ATOM 1584 N N . THR A 1 197 ? -0.247 -15.318 11.864 1.00 87.75 197 THR A N 1
ATOM 1585 C CA . THR A 1 197 ? 0.693 -16.121 11.065 1.00 87.75 197 THR A CA 1
ATOM 1586 C C . THR A 1 197 ? 0.491 -17.634 11.189 1.00 87.75 197 THR A C 1
ATOM 1588 O O . THR A 1 197 ? 1.028 -18.369 10.368 1.00 87.75 197 THR A O 1
ATOM 1591 N N . GLU A 1 198 ? -0.256 -18.100 12.194 1.00 90.62 198 GLU A N 1
ATOM 1592 C CA . GLU A 1 198 ? -0.593 -19.511 12.436 1.00 90.62 198 GLU A CA 1
ATOM 1593 C C . GLU A 1 198 ? -1.997 -19.863 11.912 1.00 90.62 198 GLU A C 1
ATOM 1595 O O . GLU A 1 198 ? -2.522 -20.936 12.199 1.00 90.62 198 GLU A O 1
ATOM 1600 N N . ASN A 1 199 ? -2.615 -18.973 11.128 1.00 89.69 199 ASN A N 1
ATOM 1601 C CA . ASN A 1 199 ? -3.983 -19.098 10.627 1.00 89.69 199 ASN A CA 1
ATOM 1602 C C . ASN A 1 199 ? -5.069 -19.136 11.718 1.00 89.69 199 ASN A C 1
ATOM 1604 O O . ASN A 1 199 ? -6.194 -19.570 11.459 1.00 89.69 199 ASN A O 1
ATOM 1608 N N . ARG A 1 200 ? -4.782 -18.647 12.930 1.00 91.44 200 ARG A N 1
ATOM 1609 C CA . ARG A 1 200 ? -5.792 -18.528 13.987 1.00 91.44 200 ARG A CA 1
ATOM 1610 C C . ARG A 1 200 ? -6.664 -17.308 13.736 1.00 91.44 200 ARG A C 1
ATOM 1612 O O . ARG A 1 200 ? -6.158 -16.220 13.461 1.00 91.44 200 ARG A O 1
ATOM 1619 N N . PHE A 1 201 ? -7.975 -17.500 13.844 1.00 93.12 201 PHE A N 1
ATOM 1620 C CA . PHE A 1 201 ? -8.961 -16.442 13.665 1.00 93.12 201 PHE A CA 1
ATOM 1621 C C . PHE A 1 201 ? -9.183 -15.666 14.964 1.00 93.12 201 PHE A C 1
ATOM 1623 O O . PHE A 1 201 ? -9.364 -16.253 16.033 1.00 93.12 201 PHE A O 1
ATOM 1630 N N . PHE A 1 202 ? -9.223 -14.343 14.851 1.00 91.75 202 PHE A N 1
ATOM 1631 C CA . PHE A 1 202 ? -9.528 -13.432 15.942 1.00 91.75 202 PHE A CA 1
ATOM 1632 C C . PHE A 1 202 ? -10.557 -12.404 15.491 1.00 91.75 202 PHE A C 1
ATOM 1634 O O . PHE A 1 202 ? -10.552 -11.962 14.344 1.00 91.75 202 PHE A O 1
ATOM 1641 N N . GLU A 1 203 ? -11.388 -11.971 16.433 1.00 92.94 203 GLU A N 1
ATOM 1642 C CA . GLU A 1 203 ? -12.319 -10.869 16.239 1.00 92.94 203 GLU A CA 1
ATOM 1643 C C . GLU A 1 203 ? -12.242 -9.918 17.434 1.00 92.94 203 GLU A C 1
ATOM 1645 O O . GLU A 1 203 ? -12.403 -10.335 18.586 1.00 92.94 203 GLU A O 1
ATOM 1650 N N . HIS A 1 204 ? -12.018 -8.633 17.154 1.00 91.31 204 HIS A N 1
ATOM 1651 C CA . HIS A 1 204 ? -12.006 -7.576 18.164 1.00 91.31 204 HIS A CA 1
ATOM 1652 C C . HIS A 1 204 ? -13.104 -6.561 17.912 1.00 91.31 204 HIS A C 1
ATOM 1654 O O . HIS A 1 204 ? -13.218 -6.022 16.816 1.00 91.31 204 HIS A O 1
ATOM 1660 N N . ARG A 1 205 ? -13.868 -6.261 18.964 1.00 94.06 205 ARG A N 1
ATOM 1661 C CA . ARG A 1 205 ? -14.886 -5.208 18.964 1.00 94.06 205 ARG A CA 1
ATOM 1662 C C . ARG A 1 205 ? -14.357 -3.963 19.648 1.00 94.06 205 ARG A C 1
ATOM 1664 O O . ARG A 1 205 ? -13.915 -4.026 20.804 1.00 94.06 205 ARG A O 1
ATOM 1671 N N . ILE A 1 206 ? -14.431 -2.852 18.935 1.00 94.50 206 ILE A N 1
ATOM 1672 C CA . ILE A 1 206 ? -13.921 -1.562 19.371 1.00 94.50 206 ILE A CA 1
ATOM 1673 C C . ILE A 1 206 ? -14.975 -0.468 19.219 1.00 94.50 206 ILE A C 1
ATOM 1675 O O . ILE A 1 206 ? -15.863 -0.554 18.374 1.00 94.50 206 ILE A O 1
ATOM 1679 N N . MET A 1 207 ? -14.848 0.572 20.035 1.00 94.25 207 MET A N 1
ATOM 1680 C CA . MET A 1 207 ? -15.607 1.816 19.919 1.00 94.25 207 MET A CA 1
ATOM 1681 C C . MET A 1 207 ? -14.661 3.018 20.002 1.00 94.25 207 MET A C 1
ATOM 1683 O O . MET A 1 207 ? -13.593 2.901 20.619 1.00 94.25 207 MET A O 1
ATOM 1687 N N . PRO A 1 208 ? -15.025 4.172 19.423 1.00 91.44 208 PRO A N 1
ATOM 1688 C CA . PRO A 1 208 ? -14.320 5.426 19.669 1.00 91.44 208 PRO A CA 1
ATOM 1689 C C . PRO A 1 208 ? -14.244 5.750 21.168 1.00 91.44 208 PRO A C 1
ATOM 1691 O O . PRO A 1 208 ? -15.098 5.319 21.947 1.00 91.44 208 PRO A O 1
ATOM 1694 N N . THR A 1 209 ? -13.192 6.466 21.567 1.00 86.50 209 THR A N 1
ATOM 1695 C CA . THR A 1 209 ? -12.988 6.947 22.946 1.00 86.50 209 THR A CA 1
ATOM 1696 C C . THR A 1 209 ? -13.587 8.316 23.168 1.00 86.50 209 THR A C 1
ATOM 1698 O O . THR A 1 209 ? -13.421 9.144 22.244 1.00 86.50 209 THR A O 1
#

Secondary structure (DSSP, 8-state):
-------EEEEEEEE-SSTTEEEEEE-HHHHHHHH-SS-EEEEEEETTEEEEEEE-TT-SSEEEEEEGGG--TT-EEEEEEEEE-HHHHHHHHHHTS-TTEEEEE-TTSEEEEEETTEEEEEEEPPPEEETTTTEEEEEEEEEEEETTTTEEEEEEEEEEE-SS-EEEEEEETTEEEEEEEEEEEGGGEEEEEEE-TT--EEEEEEE--

Radius of gyration: 19.52 Å; Cα contacts (8 Å, |Δi|>4): 467; chains: 1; bounding box: 48×41×53 Å

Nearest PDB structures (foldseek):
  1dc9-assembly1_A  TM=3.135E-01  e=4.307E+00  Rattus norvegicus

pLDDT: mean 92.27, std 9.69, range [31.36, 98.0]

Sequence (209 aa):
MRGSGKNILTAIVERGHKPEYRQLYFKASEIRSILGDGECFFEIMVKGKTVVKKYNPERQRHQYMVPSWVGEPGREVEVELKRLSDEEVVENMLNSLPDYLRLELKPDFKGVMHMHGVAFPVEASKPEWNERHNAVCMDIRFKALSLRGRKVKSHVLRIAFKGYETSMAINYGETKGTVKEIRSEPQGVVAISYVDTENRFFEHRIMPT

Foldseek 3Di:
DDDPDQLKDKWAWADDPDQFKIKTWDDLVSVCVAQPQDWFWKWKAAPNFIFIAIDHSPDPTPIAIDTPVRDDHRDIGMIGMDTDDLVRVVVLLQVQDDPQWHWDADPQQWGWIGRNNATWTWHKDRWDQDPVLSFTKMWIWTWWQWPVVRDIFIKIWMWGHGRRDIWIKIDTDPDIFTWDDWDDDPPQKIKTWGAHPVRDIDIIITHYD

Mean predicted aligned error: 4.96 Å

Solvent-accessible surface area (backbone atoms only — not comparable to full-atom values): 11512 Å² total; per-residue (Å²): 135,88,78,90,63,76,52,61,45,74,25,41,26,36,78,36,99,46,87,67,33,20,23,41,38,42,59,66,73,62,54,36,74,72,59,43,87,53,73,40,42,29,38,42,36,43,97,94,42,41,37,40,45,79,50,57,66,82,53,93,66,52,61,44,84,42,59,34,88,80,56,58,63,83,37,78,43,74,29,37,52,42,73,43,53,73,64,56,51,49,51,55,48,59,74,55,44,59,93,52,46,47,77,50,69,45,99,86,33,39,35,40,36,25,53,65,77,39,64,31,63,33,41,44,52,75,78,41,81,34,80,93,75,63,19,42,30,33,42,36,34,34,56,28,29,25,65,76,85,71,42,76,44,66,37,35,43,32,42,36,35,28,64,75,52,66,49,44,32,40,38,47,87,93,48,54,26,42,52,76,47,77,43,73,45,79,96,60,31,36,39,42,30,28,30,32,96,84,70,49,81,47,75,47,49,31,29,64,115